Protein AF-A0A9D8AIQ2-F1 (afdb_monomer)

Radius of gyration: 29.13 Å; Cα contacts (8 Å, |Δi|>4): 270; chains: 1; bounding box: 65×76×96 Å

Nearest PDB structures (foldseek):
  7rqf-assembly1_A  TM=7.702E-01  e=2.369E-02  Pseudomonas aeruginosa PAO1
  8pkp-assembly1_J  TM=5.802E-01  e=1.316E-02  Homo sapiens
  8qcb-assembly1_B  TM=7.026E-01  e=5.186E-02  Saccharomyces cerevisiae
  1zu2-assembly1_A  TM=4.357E-01  e=2.485E-01  Arabidopsis thaliana
  6grj-assembly1_C  TM=2.360E-01  e=2.041E+00  Aeromonas hydrophila

Secondary structure (DSSP, 8-state):
-------THHHHHHHHHHHHHHHHHHHHHHHHHHHHHHHHHHHHSPPPSSHHHHHHHHHHHHHHHHHHHHH-TT-HHHHHHHHHHHHHHHHTT-TTTTT--HHHHHHHHHHHHHH-TT-HHHHHHHHHHTTTSSTTHHHHHHHHHHHH-TT-HHHHHHHHHHHHHTT-HHHHHHHHHHHHHH--S-HHHHHHHHHHHTTTT--EEEETTTTEEEEEE---S----SSSS-------SS--EEEESS----EEEEETTEEEEEE------S---PPPP--------------

Structure (mmCIF, N/CA/C/O backbone):
data_AF-A0A9D8AIQ2-F1
#
_entry.id   AF-A0A9D8AIQ2-F1
#
loop_
_atom_site.group_PDB
_atom_site.id
_atom_site.type_symbol
_atom_site.label_atom_id
_atom_site.label_alt_id
_atom_site.label_comp_id
_atom_site.label_asym_id
_atom_site.label_entity_id
_atom_site.label_seq_id
_atom_site.pdbx_PDB_ins_code
_atom_site.Cartn_x
_atom_site.Cartn_y
_atom_site.Cartn_z
_atom_site.occupancy
_atom_site.B_iso_or_equiv
_atom_site.auth_seq_id
_atom_site.auth_comp_id
_atom_site.auth_asym_id
_atom_site.auth_atom_id
_atom_site.pdbx_PDB_model_num
ATOM 1 N N . MET A 1 1 ? 30.711 -32.966 -51.916 1.00 63.78 1 MET A N 1
ATOM 2 C CA . MET A 1 1 ? 30.028 -32.079 -50.941 1.00 63.78 1 MET A CA 1
ATOM 3 C C . MET A 1 1 ? 29.980 -30.652 -51.484 1.00 63.78 1 MET A C 1
ATOM 5 O O . MET A 1 1 ? 31.025 -30.028 -51.602 1.00 63.78 1 MET A O 1
ATOM 9 N N . LYS A 1 2 ? 28.805 -30.128 -51.866 1.00 58.91 2 LYS A N 1
ATOM 10 C CA . LYS A 1 2 ? 28.668 -28.724 -52.303 1.00 58.91 2 LYS A CA 1
ATOM 11 C C . LYS A 1 2 ? 28.619 -27.816 -51.067 1.00 58.91 2 LYS A C 1
ATOM 13 O O . LYS A 1 2 ? 27.614 -27.814 -50.362 1.00 58.91 2 LYS A O 1
ATOM 18 N N . LYS A 1 3 ? 29.683 -27.046 -50.800 1.00 70.69 3 LYS A N 1
ATOM 19 C CA . LYS A 1 3 ? 29.650 -25.948 -49.816 1.00 70.69 3 LYS A CA 1
ATOM 20 C C . LYS A 1 3 ? 28.635 -24.912 -50.302 1.00 70.69 3 LYS A C 1
ATOM 22 O O . LYS A 1 3 ? 28.872 -24.224 -51.292 1.00 70.69 3 LYS A O 1
ATOM 27 N N . LYS A 1 4 ? 27.484 -24.826 -49.633 1.00 73.50 4 LYS A N 1
ATOM 28 C CA . LYS A 1 4 ? 26.497 -23.768 -49.867 1.00 73.50 4 LYS A CA 1
ATOM 29 C C . LYS A 1 4 ? 27.126 -22.461 -49.374 1.00 73.50 4 LYS A C 1
ATOM 31 O O . LYS A 1 4 ? 27.207 -22.226 -48.174 1.00 73.50 4 LYS A O 1
ATOM 36 N N . ILE A 1 5 ? 27.641 -21.651 -50.296 1.00 73.31 5 ILE A N 1
ATOM 37 C CA . ILE A 1 5 ? 28.159 -20.314 -49.995 1.00 73.31 5 ILE A CA 1
ATOM 38 C C . ILE A 1 5 ? 26.956 -19.465 -49.582 1.00 73.31 5 ILE A C 1
ATOM 40 O O . ILE A 1 5 ? 26.138 -19.074 -50.417 1.00 73.31 5 ILE A O 1
ATOM 44 N N . ILE A 1 6 ? 26.811 -19.225 -48.280 1.00 67.00 6 ILE A N 1
ATOM 45 C CA . ILE A 1 6 ? 25.845 -18.265 -47.752 1.00 67.00 6 ILE A CA 1
ATOM 46 C C . ILE A 1 6 ? 26.313 -16.889 -48.246 1.00 67.00 6 ILE A C 1
ATOM 48 O O . ILE A 1 6 ? 27.350 -16.388 -47.822 1.00 67.00 6 ILE A O 1
ATOM 52 N N . LYS A 1 7 ? 25.598 -16.312 -49.222 1.00 70.31 7 LYS A N 1
ATOM 53 C CA . LYS A 1 7 ? 25.904 -14.992 -49.800 1.00 70.31 7 LYS A CA 1
ATOM 54 C C . LYS A 1 7 ? 25.993 -13.943 -48.680 1.00 70.31 7 LYS A C 1
ATOM 56 O O . LYS A 1 7 ? 25.062 -13.814 -47.887 1.00 70.31 7 LYS A O 1
ATOM 61 N N . GLY A 1 8 ? 27.070 -13.150 -48.668 1.00 76.25 8 GLY A N 1
ATOM 62 C CA . GLY A 1 8 ? 27.445 -12.210 -47.594 1.00 76.25 8 GLY A CA 1
ATOM 63 C C . GLY A 1 8 ? 26.415 -11.144 -47.182 1.00 76.25 8 GLY A C 1
ATOM 64 O O . GLY A 1 8 ? 26.600 -10.494 -46.160 1.00 76.25 8 GLY A O 1
ATOM 65 N N . ARG A 1 9 ? 25.293 -10.997 -47.900 1.00 79.88 9 ARG A N 1
ATOM 66 C CA . ARG A 1 9 ? 24.180 -10.118 -47.494 1.00 79.88 9 ARG A CA 1
ATOM 67 C C . ARG A 1 9 ? 23.473 -10.590 -46.217 1.00 79.88 9 ARG A C 1
ATOM 69 O O . ARG A 1 9 ? 23.018 -9.753 -45.447 1.00 79.88 9 ARG A O 1
ATOM 76 N N . GLY A 1 10 ? 23.413 -11.901 -45.966 1.00 87.38 10 GLY A N 1
ATOM 77 C CA . GLY A 1 10 ? 22.777 -12.436 -44.753 1.00 87.38 10 GLY A CA 1
ATOM 78 C C . GLY A 1 10 ? 23.548 -12.110 -43.469 1.00 87.38 10 GLY A C 1
ATOM 79 O O . GLY A 1 10 ? 22.943 -11.809 -42.446 1.00 87.38 10 GLY A O 1
ATOM 80 N N . LEU A 1 11 ? 24.884 -12.107 -43.532 1.00 88.50 11 LEU A N 1
ATOM 81 C CA . LEU A 1 11 ? 25.740 -11.860 -42.368 1.00 88.50 11 LEU A CA 1
ATOM 82 C C . LEU A 1 11 ? 25.665 -10.402 -41.890 1.00 88.50 11 LEU A C 1
ATOM 84 O O . LEU A 1 11 ? 25.601 -10.150 -40.691 1.00 88.50 11 LEU A O 1
ATOM 88 N N . TRP A 1 12 ? 25.626 -9.447 -42.824 1.00 90.94 12 TRP A N 1
ATOM 89 C CA . TRP A 1 12 ? 25.504 -8.026 -42.488 1.00 90.94 12 TRP A CA 1
ATOM 90 C C . TRP A 1 12 ? 24.167 -7.708 -41.808 1.00 90.94 12 TRP A C 1
ATOM 92 O O . TRP A 1 12 ? 24.144 -6.991 -40.811 1.00 90.94 12 TRP A O 1
ATOM 102 N N . PHE A 1 13 ? 23.066 -8.302 -42.285 1.00 93.00 13 PHE A N 1
ATOM 103 C CA . PHE A 1 13 ? 21.757 -8.150 -41.646 1.00 93.00 13 PHE A CA 1
ATOM 104 C C . PHE A 1 13 ? 21.772 -8.656 -40.198 1.00 93.00 13 PHE A C 1
ATOM 106 O O . PHE A 1 13 ? 21.357 -7.930 -39.299 1.00 93.00 13 PHE A O 1
ATOM 113 N N . LEU A 1 14 ? 22.329 -9.850 -39.957 1.00 92.50 14 LEU A N 1
ATOM 114 C CA . LEU A 1 14 ? 22.466 -10.396 -38.602 1.00 92.50 14 LEU A CA 1
ATOM 115 C C . LEU A 1 14 ? 23.271 -9.461 -37.688 1.00 92.50 14 LEU A C 1
ATOM 117 O O . LEU A 1 14 ? 22.847 -9.190 -36.566 1.00 92.50 14 LEU A O 1
ATOM 121 N N . PHE A 1 15 ? 24.381 -8.909 -38.181 1.00 94.56 15 PHE A N 1
ATOM 122 C CA . PHE A 1 15 ? 25.204 -7.968 -37.421 1.00 94.56 15 PHE A CA 1
ATOM 123 C C . PHE A 1 15 ? 24.440 -6.691 -37.037 1.00 94.56 15 PHE A C 1
ATOM 125 O O . PHE A 1 15 ? 24.438 -6.303 -35.871 1.00 94.56 15 PHE A O 1
ATOM 132 N N . VAL A 1 16 ? 23.725 -6.075 -37.985 1.00 96.31 16 VAL A N 1
ATOM 133 C CA . VAL A 1 16 ? 22.908 -4.881 -37.713 1.00 96.31 16 VAL A CA 1
ATOM 134 C C . VAL A 1 16 ? 21.799 -5.196 -36.708 1.00 96.31 16 VAL A C 1
ATOM 136 O O . VAL A 1 16 ? 21.624 -4.456 -35.741 1.00 96.31 16 VAL A O 1
ATOM 139 N N . THR A 1 17 ? 21.088 -6.317 -36.876 1.00 96.31 17 THR A N 1
ATOM 140 C CA . THR A 1 17 ? 20.042 -6.721 -35.922 1.00 96.31 17 THR A CA 1
ATOM 141 C C . THR A 1 17 ? 20.595 -6.966 -34.519 1.00 96.31 17 THR A C 1
ATOM 143 O O . THR A 1 17 ? 19.967 -6.562 -33.542 1.00 96.31 17 THR A O 1
ATOM 146 N N . ALA A 1 18 ? 21.792 -7.550 -34.399 1.00 97.38 18 ALA A N 1
ATOM 147 C CA . ALA A 1 18 ? 22.445 -7.769 -33.114 1.00 97.38 18 ALA A CA 1
ATOM 148 C C . ALA A 1 18 ? 22.821 -6.447 -32.428 1.00 97.38 18 ALA A C 1
ATOM 150 O O . ALA A 1 18 ? 22.597 -6.307 -31.225 1.00 97.38 18 ALA A O 1
ATOM 151 N N . ILE A 1 19 ? 23.324 -5.456 -33.174 1.00 97.75 19 ILE A N 1
ATOM 152 C CA . ILE A 1 19 ? 23.623 -4.121 -32.629 1.00 97.75 19 ILE A CA 1
ATOM 153 C C . ILE A 1 19 ? 22.348 -3.457 -32.110 1.00 97.75 19 ILE A C 1
ATOM 155 O O . ILE A 1 19 ? 22.329 -2.979 -30.978 1.00 97.75 19 ILE A O 1
ATOM 159 N N . VAL A 1 20 ? 21.271 -3.458 -32.900 1.00 97.75 20 VAL A N 1
ATOM 160 C CA . VAL A 1 20 ? 19.995 -2.843 -32.501 1.00 97.75 20 VAL A CA 1
ATOM 161 C C . VAL A 1 20 ? 19.435 -3.512 -31.245 1.00 97.75 20 VAL A C 1
ATOM 163 O O . VAL A 1 20 ? 19.076 -2.816 -30.296 1.00 97.75 20 VAL A O 1
ATOM 166 N N . MET A 1 21 ? 19.432 -4.847 -31.192 1.00 97.75 21 MET A N 1
ATOM 167 C CA . MET A 1 21 ? 19.014 -5.591 -29.998 1.00 97.75 21 MET A CA 1
ATOM 168 C C . MET A 1 21 ? 19.899 -5.283 -28.787 1.00 97.75 21 MET A C 1
ATOM 170 O O . MET A 1 21 ? 19.386 -5.102 -27.687 1.00 97.75 21 MET A O 1
ATOM 174 N N . THR A 1 22 ? 21.215 -5.163 -28.979 1.00 97.88 22 THR A N 1
ATOM 175 C CA . THR A 1 22 ? 22.153 -4.820 -27.897 1.00 97.88 22 THR A CA 1
ATOM 176 C C . THR A 1 22 ? 21.870 -3.425 -27.345 1.00 97.88 22 THR A C 1
ATOM 178 O O . THR A 1 22 ? 21.808 -3.250 -26.129 1.00 97.88 22 THR A O 1
ATOM 181 N N . LEU A 1 23 ? 21.646 -2.433 -28.212 1.00 97.31 23 LEU A N 1
ATOM 182 C CA . LEU A 1 23 ? 21.315 -1.067 -27.797 1.00 97.31 23 LEU A CA 1
ATOM 183 C C . LEU A 1 23 ? 19.965 -1.007 -27.075 1.00 97.31 23 LEU A C 1
ATOM 185 O O . LEU A 1 23 ? 19.854 -0.351 -26.040 1.00 97.31 23 LEU A O 1
ATOM 189 N N . PHE A 1 24 ? 18.967 -1.737 -27.576 1.00 96.56 24 PHE A N 1
ATOM 190 C CA . PHE A 1 24 ? 17.661 -1.856 -26.934 1.00 96.56 24 PHE A CA 1
ATOM 191 C C . PHE A 1 24 ? 17.768 -2.475 -25.533 1.00 96.56 24 PHE A C 1
ATOM 193 O O . PHE A 1 24 ? 17.290 -1.887 -24.564 1.00 96.56 24 PHE A O 1
ATOM 200 N N . LEU A 1 25 ? 18.465 -3.610 -25.398 1.00 96.75 25 LEU A N 1
ATOM 201 C CA . LEU A 1 25 ? 18.697 -4.262 -24.105 1.00 96.75 25 LEU A CA 1
ATOM 202 C C . LEU A 1 25 ? 19.488 -3.367 -23.148 1.00 96.75 25 LEU A C 1
ATOM 204 O O . LEU A 1 25 ? 19.149 -3.273 -21.972 1.00 96.75 25 LEU A O 1
ATOM 208 N N . SER A 1 26 ? 20.502 -2.660 -23.648 1.00 96.69 26 SER A N 1
ATOM 209 C CA . SER A 1 26 ? 21.298 -1.725 -22.846 1.00 96.69 26 SER A CA 1
ATOM 210 C C . SER A 1 26 ? 20.436 -0.577 -22.320 1.00 96.69 26 SER A C 1
ATOM 212 O O . SER A 1 26 ? 20.494 -0.252 -21.137 1.00 96.69 26 SER A O 1
ATOM 214 N N . SER A 1 27 ? 19.584 0.001 -23.173 1.00 95.19 27 SER A N 1
ATOM 215 C CA . SER A 1 27 ? 18.632 1.043 -22.779 1.00 95.19 27 SER A CA 1
ATOM 216 C C . SER A 1 27 ? 17.640 0.538 -21.727 1.00 95.19 27 SER A C 1
ATOM 218 O O . SER A 1 27 ? 17.433 1.208 -20.714 1.00 95.19 27 SER A O 1
ATOM 220 N N . PHE A 1 28 ? 17.102 -0.670 -21.915 1.00 95.12 28 PHE A N 1
ATOM 221 C CA . PHE A 1 28 ? 16.207 -1.314 -20.955 1.00 95.12 28 PHE A CA 1
ATOM 222 C C . PHE A 1 28 ? 16.877 -1.511 -19.586 1.00 95.12 28 PHE A C 1
ATOM 224 O O . PHE A 1 28 ? 16.321 -1.108 -18.564 1.00 95.12 28 PHE A O 1
ATOM 231 N N . VAL A 1 29 ? 18.100 -2.055 -19.556 1.00 95.94 29 VAL A N 1
ATOM 232 C CA . VAL A 1 29 ? 18.868 -2.266 -18.316 1.00 95.94 29 VAL A CA 1
ATOM 233 C C . VAL A 1 29 ? 19.186 -0.940 -17.624 1.00 95.94 29 VAL A C 1
ATOM 235 O O . VAL A 1 29 ? 19.025 -0.833 -16.411 1.00 95.94 29 VAL A O 1
ATOM 238 N N . ILE A 1 30 ? 19.585 0.095 -18.370 1.00 95.44 30 ILE A N 1
ATOM 239 C CA . ILE A 1 30 ? 19.847 1.426 -17.802 1.00 95.44 30 ILE A CA 1
ATOM 240 C C . ILE A 1 30 ? 18.573 2.007 -17.177 1.00 95.44 30 ILE A C 1
ATOM 242 O O . ILE A 1 30 ? 18.632 2.540 -16.069 1.00 95.44 30 ILE A O 1
ATOM 246 N N . SER A 1 31 ? 17.424 1.884 -17.849 1.00 93.19 31 SER A N 1
ATOM 247 C CA . SER A 1 31 ? 16.144 2.369 -17.317 1.00 93.19 31 SER A CA 1
ATOM 248 C C . SER A 1 31 ? 15.745 1.633 -16.039 1.00 93.19 31 SER A C 1
ATOM 250 O O . SER A 1 31 ? 15.352 2.266 -15.060 1.00 93.19 31 SER A O 1
ATOM 252 N N . PHE A 1 32 ? 15.927 0.309 -16.022 1.00 94.25 32 PHE A N 1
ATOM 253 C CA . PHE A 1 32 ? 15.691 -0.535 -14.853 1.00 94.25 32 PHE A CA 1
ATOM 254 C C . PHE A 1 32 ? 16.572 -0.138 -13.661 1.00 94.25 32 PHE A C 1
ATOM 256 O O . PHE A 1 32 ? 16.073 0.121 -12.570 1.00 94.25 32 PHE A O 1
ATOM 263 N N . LEU A 1 33 ? 17.888 -0.035 -13.862 1.00 95.94 33 LEU A N 1
ATOM 264 C CA . LEU A 1 33 ? 18.813 0.347 -12.792 1.00 95.94 33 LEU A CA 1
ATOM 265 C C . LEU A 1 33 ? 18.517 1.757 -12.270 1.00 95.94 33 LEU A C 1
ATOM 267 O O . LEU A 1 33 ? 18.607 2.009 -11.069 1.00 95.94 33 LEU A O 1
ATOM 271 N N . ARG A 1 34 ? 18.129 2.673 -13.163 1.00 95.25 34 ARG A N 1
ATOM 272 C CA . ARG A 1 34 ? 17.748 4.039 -12.804 1.00 95.25 34 ARG A CA 1
ATOM 273 C C . ARG A 1 34 ? 16.476 4.073 -11.957 1.00 95.25 34 ARG A C 1
ATOM 275 O O . ARG A 1 34 ? 16.449 4.808 -10.970 1.00 95.25 34 ARG A O 1
ATOM 282 N N . SER A 1 35 ? 15.447 3.301 -12.310 1.00 94.00 35 SER A N 1
ATOM 283 C CA . SER A 1 35 ? 14.206 3.250 -11.529 1.00 94.00 35 SER A CA 1
ATOM 284 C C . SER A 1 35 ? 14.438 2.644 -10.145 1.00 94.00 35 SER A C 1
ATOM 286 O O . SER A 1 35 ? 14.025 3.230 -9.146 1.00 94.00 35 SER A O 1
ATOM 288 N N . GLU A 1 36 ? 15.189 1.542 -10.075 1.00 95.56 36 GLU A N 1
ATOM 289 C CA . GLU A 1 36 ? 15.563 0.887 -8.818 1.00 95.56 36 GLU A CA 1
ATOM 290 C C . GLU A 1 36 ? 16.409 1.789 -7.916 1.00 95.56 36 GLU A C 1
ATOM 292 O O . GLU A 1 36 ? 16.195 1.828 -6.705 1.00 95.56 36 GLU A O 1
ATOM 297 N N . TYR A 1 37 ? 17.341 2.556 -8.489 1.00 96.94 37 TYR A N 1
ATOM 298 C CA . TYR A 1 37 ? 18.123 3.535 -7.738 1.00 96.94 37 TYR A CA 1
ATOM 299 C C . TYR A 1 37 ? 17.223 4.565 -7.046 1.00 96.94 37 TYR A C 1
ATOM 301 O O . TYR A 1 37 ? 17.363 4.796 -5.844 1.00 96.94 37 TYR A O 1
ATOM 309 N N . PHE A 1 38 ? 16.289 5.176 -7.782 1.00 96.62 38 PHE A N 1
ATOM 310 C CA . PHE A 1 38 ? 15.407 6.191 -7.208 1.00 96.62 38 PHE A CA 1
ATOM 311 C C . PHE A 1 38 ? 14.450 5.609 -6.171 1.00 96.62 38 PHE A C 1
ATOM 313 O O . PHE A 1 38 ? 14.275 6.206 -5.110 1.00 96.62 38 PHE A O 1
ATOM 320 N N . TYR A 1 39 ? 13.891 4.430 -6.439 1.00 95.44 39 TYR A N 1
ATOM 321 C CA . TYR A 1 39 ? 13.003 3.758 -5.500 1.00 95.44 39 TYR A CA 1
ATOM 322 C C . TYR A 1 39 ? 13.717 3.384 -4.194 1.00 95.44 39 TYR A C 1
ATOM 324 O O . TYR A 1 39 ? 13.253 3.723 -3.110 1.00 95.44 39 TYR A O 1
ATOM 332 N N . LYS A 1 40 ? 14.911 2.783 -4.260 1.00 95.56 40 LYS A N 1
ATOM 333 C CA . LYS A 1 40 ? 15.700 2.493 -3.049 1.00 95.56 40 LYS A CA 1
ATOM 334 C C . LYS A 1 40 ? 16.081 3.761 -2.297 1.00 95.56 40 LYS A C 1
ATOM 336 O O . LYS A 1 40 ? 16.056 3.782 -1.070 1.00 95.56 40 LYS A O 1
ATOM 341 N N . LYS A 1 41 ? 16.403 4.837 -3.017 1.00 94.12 41 LYS A N 1
ATOM 342 C CA . LYS A 1 41 ? 16.715 6.123 -2.392 1.00 94.12 41 LYS A CA 1
ATOM 343 C C . LYS A 1 41 ? 15.528 6.675 -1.606 1.00 94.12 41 LYS A C 1
ATOM 345 O O . LYS A 1 41 ? 15.743 7.180 -0.513 1.00 94.12 41 LYS A O 1
ATOM 350 N N . SER A 1 42 ? 14.299 6.528 -2.105 1.00 93.94 42 SER A N 1
ATOM 351 C CA . SER A 1 42 ? 13.098 6.963 -1.381 1.00 93.94 42 SER A CA 1
ATOM 352 C C . SER A 1 42 ? 12.866 6.169 -0.087 1.00 93.94 42 SER A C 1
ATOM 354 O O . SER A 1 42 ? 12.358 6.727 0.878 1.00 93.94 42 SER A O 1
ATOM 356 N N . GLN A 1 43 ? 13.272 4.894 -0.046 1.00 93.44 43 GLN A N 1
ATOM 357 C CA . GLN A 1 43 ? 13.137 4.022 1.130 1.00 93.44 43 GLN A CA 1
ATOM 358 C C . GLN A 1 43 ? 14.171 4.293 2.233 1.00 93.44 43 GLN A C 1
ATOM 360 O O . GLN A 1 43 ? 13.905 4.011 3.398 1.00 93.44 43 GLN A O 1
ATOM 365 N N . ILE A 1 44 ? 15.353 4.809 1.880 1.00 93.94 44 ILE A N 1
ATOM 366 C CA . ILE A 1 44 ? 16.437 5.081 2.841 1.00 93.94 44 ILE A CA 1
ATOM 367 C C . ILE A 1 44 ? 16.207 6.400 3.594 1.00 93.94 44 ILE A C 1
ATOM 369 O O . ILE A 1 44 ? 16.736 6.585 4.688 1.00 93.94 44 ILE A O 1
ATOM 373 N N . GLU A 1 45 ? 15.420 7.322 3.033 1.00 90.00 45 GLU A N 1
ATOM 374 C CA . GLU A 1 45 ? 15.085 8.574 3.713 1.00 90.00 45 GLU A CA 1
ATOM 375 C C . GLU A 1 45 ? 14.290 8.272 4.993 1.00 90.00 45 GLU A C 1
ATOM 377 O O . GLU A 1 45 ? 13.187 7.715 4.961 1.00 90.00 45 GLU A O 1
ATOM 382 N N . SER A 1 46 ? 14.843 8.666 6.138 1.00 91.50 46 SER A N 1
ATOM 383 C CA . SER A 1 46 ? 14.178 8.531 7.427 1.00 91.50 46 SER A CA 1
ATOM 384 C C . SER A 1 46 ? 13.134 9.631 7.605 1.00 91.50 46 SER A C 1
ATOM 386 O O . SER A 1 46 ? 13.376 10.805 7.325 1.00 91.50 46 SER A O 1
ATOM 388 N N . ARG A 1 47 ? 11.947 9.247 8.085 1.00 90.62 47 ARG A N 1
ATOM 389 C CA . ARG A 1 47 ? 10.874 10.200 8.382 1.00 90.62 47 ARG A CA 1
ATOM 390 C C . ARG A 1 47 ? 11.288 11.067 9.580 1.00 90.62 47 ARG A C 1
ATOM 392 O O . ARG A 1 47 ? 11.554 10.507 10.647 1.00 90.62 47 ARG A O 1
ATOM 399 N N . PRO A 1 48 ? 11.335 12.402 9.439 1.00 93.25 48 PRO A N 1
ATOM 400 C CA . PRO A 1 48 ? 11.713 13.279 10.535 1.00 93.25 48 PRO A CA 1
ATOM 401 C C . PRO A 1 48 ? 10.597 13.368 11.579 1.00 93.25 48 PRO A C 1
ATOM 403 O O . PRO A 1 48 ? 9.413 13.155 11.293 1.00 93.25 48 PRO A O 1
ATOM 406 N N . TYR A 1 49 ? 10.984 13.718 12.805 1.00 90.50 49 TYR A N 1
ATOM 407 C CA . TYR A 1 49 ? 10.041 13.903 13.906 1.00 90.50 49 TYR A CA 1
ATOM 408 C C . TYR A 1 49 ? 9.319 15.256 13.818 1.00 90.50 49 TYR A C 1
ATOM 410 O O . TYR A 1 49 ? 8.104 15.332 14.012 1.00 90.50 49 TYR A O 1
ATOM 418 N N . LEU A 1 50 ? 10.055 16.325 13.492 1.00 91.62 50 LEU A N 1
ATOM 419 C CA . LEU A 1 50 ? 9.536 17.691 13.475 1.00 91.62 50 LEU A CA 1
ATOM 420 C C . LEU A 1 50 ? 8.586 17.918 12.295 1.00 91.62 50 LEU A C 1
ATOM 422 O O . LEU A 1 50 ? 8.922 17.632 11.146 1.00 91.62 50 LEU A O 1
ATOM 426 N N . LYS A 1 51 ? 7.408 18.499 12.567 1.00 85.88 51 LYS A N 1
ATOM 427 C CA . LYS A 1 51 ? 6.386 18.768 11.538 1.00 85.88 51 LYS A CA 1
ATOM 428 C C . LYS A 1 51 ? 6.924 19.624 10.385 1.00 85.88 51 LYS A C 1
ATOM 430 O O . LYS A 1 51 ? 6.630 19.330 9.232 1.00 85.88 51 LYS A O 1
ATOM 435 N N . SER A 1 52 ? 7.744 20.632 10.686 1.00 87.19 52 SER A N 1
ATOM 436 C CA . SER A 1 52 ? 8.370 21.509 9.685 1.00 87.19 52 SER A CA 1
ATOM 437 C C . SER A 1 52 ? 9.281 20.759 8.706 1.00 87.19 52 SER A C 1
ATOM 439 O O . SER A 1 52 ? 9.392 21.146 7.547 1.00 87.19 52 SER A O 1
ATOM 441 N N . GLU A 1 53 ? 9.909 19.668 9.143 1.00 95.88 53 GLU A N 1
ATOM 442 C CA . GLU A 1 53 ? 10.803 18.855 8.314 1.00 95.88 53 GLU A CA 1
ATOM 443 C C . GLU A 1 53 ? 10.043 17.791 7.514 1.00 95.88 53 GLU A C 1
ATOM 445 O O . GLU A 1 53 ? 10.499 17.382 6.443 1.00 95.88 53 GLU A O 1
ATOM 450 N N . LYS A 1 54 ? 8.862 17.366 7.991 1.00 96.19 54 LYS A N 1
ATOM 451 C CA . LYS A 1 54 ? 8.030 16.352 7.323 1.00 96.19 54 LYS A CA 1
ATOM 452 C C . LYS A 1 54 ? 7.612 16.772 5.916 1.00 96.19 54 LYS A C 1
ATOM 454 O O . LYS A 1 54 ? 7.638 15.937 5.018 1.00 96.19 54 LYS A O 1
ATOM 459 N N . LEU A 1 55 ? 7.288 18.049 5.690 1.00 96.06 55 LEU A N 1
ATOM 460 C CA . LEU A 1 55 ? 6.941 18.535 4.349 1.00 96.06 55 LEU A CA 1
ATOM 461 C C . LEU A 1 55 ? 8.101 18.326 3.363 1.00 96.06 55 LEU A C 1
ATOM 463 O O . LEU A 1 55 ? 7.923 17.701 2.319 1.00 96.06 55 LEU A O 1
ATOM 467 N N . ASN A 1 56 ? 9.307 18.771 3.732 1.00 95.94 56 ASN A N 1
ATOM 468 C CA . ASN A 1 56 ? 10.508 18.596 2.910 1.00 95.94 56 ASN A CA 1
ATOM 469 C C . ASN A 1 56 ? 10.823 17.115 2.665 1.00 95.94 56 ASN A C 1
ATOM 471 O O . ASN A 1 56 ? 11.211 16.739 1.558 1.00 95.94 56 ASN A O 1
ATOM 475 N N . TYR A 1 57 ? 10.622 16.274 3.682 1.00 96.56 57 TYR A N 1
ATOM 476 C CA . TYR A 1 57 ? 10.750 14.826 3.565 1.00 96.56 57 TYR A CA 1
ATOM 477 C C . TYR A 1 57 ? 9.809 14.250 2.499 1.00 96.56 57 TYR A C 1
ATOM 479 O O . TYR A 1 57 ? 10.280 13.596 1.567 1.00 96.56 57 TYR A O 1
ATOM 487 N N . TYR A 1 58 ? 8.504 14.529 2.579 1.00 97.19 58 TYR A N 1
ATOM 488 C CA . TYR A 1 58 ? 7.538 13.988 1.622 1.00 97.19 58 TYR A CA 1
ATOM 489 C C . TYR A 1 58 ? 7.759 14.520 0.208 1.00 97.19 58 TYR A C 1
ATOM 491 O O . TYR A 1 58 ? 7.755 13.723 -0.725 1.00 97.19 58 TYR A O 1
ATOM 499 N N . VAL A 1 59 ? 8.044 15.817 0.036 1.00 97.00 59 VAL A N 1
ATOM 500 C CA . VAL A 1 59 ? 8.388 16.391 -1.280 1.00 97.00 59 VAL A CA 1
ATOM 501 C C . VAL A 1 59 ? 9.565 15.639 -1.907 1.00 97.00 59 VAL A C 1
ATOM 503 O O . VAL A 1 59 ? 9.517 15.249 -3.075 1.00 97.00 59 VAL A O 1
ATOM 506 N N . LYS A 1 60 ? 10.619 15.382 -1.125 1.00 97.06 60 LYS A N 1
ATOM 507 C CA . LYS A 1 60 ? 11.826 14.691 -1.592 1.00 97.06 60 LYS A CA 1
ATOM 508 C C . LYS A 1 60 ? 11.563 13.224 -1.942 1.00 97.06 60 LYS A C 1
ATOM 510 O O . LYS A 1 60 ? 12.019 12.751 -2.983 1.00 97.06 60 LYS A O 1
ATOM 515 N N . VAL A 1 61 ? 10.838 12.501 -1.092 1.00 97.75 61 VAL A N 1
ATOM 516 C CA . VAL A 1 61 ? 10.499 11.087 -1.306 1.00 97.75 61 VAL A CA 1
ATOM 517 C C . VAL A 1 61 ? 9.575 10.917 -2.512 1.00 97.75 61 VAL A C 1
ATOM 519 O O . VAL A 1 61 ? 9.863 10.092 -3.380 1.00 97.75 61 VAL A O 1
ATOM 522 N N . LEU A 1 62 ? 8.518 11.729 -2.615 1.00 97.69 62 LEU A N 1
ATOM 523 C CA . LEU A 1 62 ? 7.587 11.708 -3.747 1.00 97.69 62 LEU A CA 1
ATOM 524 C C . LEU A 1 62 ? 8.307 12.036 -5.059 1.00 97.69 62 LEU A C 1
ATOM 526 O O . LEU A 1 62 ? 8.109 11.332 -6.046 1.00 97.69 62 LEU A O 1
ATOM 530 N N . TYR A 1 63 ? 9.232 13.003 -5.050 1.00 97.62 63 TYR A N 1
ATOM 531 C CA . TYR A 1 63 ? 10.084 13.298 -6.205 1.00 97.62 63 TYR A CA 1
ATOM 532 C C . TYR A 1 63 ? 10.873 12.070 -6.686 1.00 97.62 63 TYR A C 1
ATOM 534 O O . TYR A 1 63 ? 10.927 11.795 -7.889 1.00 97.62 63 TYR A O 1
ATOM 542 N N . TYR A 1 64 ? 11.485 11.307 -5.775 1.00 98.00 64 TYR A N 1
ATOM 543 C CA . TYR A 1 64 ? 12.209 10.094 -6.160 1.00 98.00 64 TYR A CA 1
ATOM 544 C C . TYR A 1 64 ? 11.277 9.012 -6.706 1.00 98.00 64 TYR A C 1
ATOM 546 O O . TYR A 1 64 ? 11.608 8.378 -7.709 1.00 98.00 64 TYR A O 1
ATOM 554 N N . ILE A 1 65 ? 10.098 8.836 -6.116 1.00 98.00 65 ILE A N 1
ATOM 555 C CA . ILE A 1 65 ? 9.128 7.851 -6.603 1.00 98.00 65 ILE A CA 1
ATOM 556 C C . IL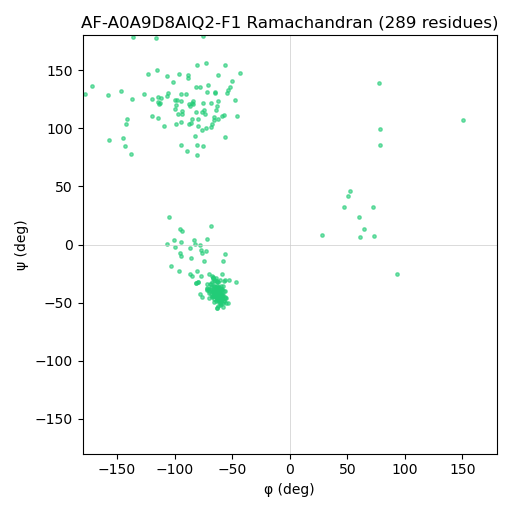E A 1 65 ? 8.604 8.237 -7.988 1.00 98.00 65 ILE A C 1
ATOM 558 O O . ILE A 1 65 ? 8.555 7.385 -8.872 1.00 98.00 65 ILE A O 1
ATOM 562 N N . ASP A 1 66 ? 8.327 9.515 -8.239 1.00 98.19 66 ASP A N 1
ATOM 563 C CA . ASP A 1 66 ? 7.941 9.990 -9.569 1.00 98.19 66 ASP A CA 1
ATOM 564 C C . ASP A 1 66 ? 9.054 9.761 -10.597 1.00 98.19 66 ASP A C 1
ATOM 566 O O . ASP A 1 66 ? 8.786 9.384 -11.738 1.00 98.19 66 ASP A O 1
ATOM 570 N N . LYS A 1 67 ? 10.329 9.927 -10.219 1.00 97.50 67 LYS A N 1
ATOM 571 C CA . LYS A 1 67 ? 11.454 9.566 -11.098 1.00 97.50 67 LYS A CA 1
ATOM 572 C C . LYS A 1 67 ? 11.530 8.061 -11.361 1.00 97.50 67 LYS A C 1
ATOM 574 O O . LYS A 1 67 ? 11.870 7.684 -12.486 1.00 97.50 67 LYS A O 1
ATOM 579 N N . ALA A 1 68 ? 11.207 7.219 -10.380 1.00 97.06 68 ALA A N 1
ATOM 580 C CA . ALA A 1 68 ? 11.129 5.772 -10.564 1.00 97.06 68 ALA A CA 1
ATOM 581 C C . ALA A 1 68 ? 9.992 5.393 -11.530 1.00 97.06 68 ALA A C 1
ATOM 583 O O . ALA A 1 68 ? 10.258 4.720 -12.524 1.00 97.06 68 ALA A O 1
ATOM 584 N N . ILE A 1 69 ? 8.778 5.919 -11.319 1.00 97.31 69 ILE A N 1
ATOM 585 C CA . ILE A 1 69 ? 7.603 5.699 -12.183 1.00 97.31 69 ILE A CA 1
ATOM 586 C C . ILE A 1 69 ? 7.875 6.172 -13.617 1.00 97.31 69 ILE A C 1
ATOM 588 O O . ILE A 1 69 ? 7.636 5.431 -14.565 1.00 97.31 69 ILE A O 1
ATOM 592 N N . ASN A 1 70 ? 8.437 7.372 -13.792 1.00 96.81 70 ASN A N 1
ATOM 593 C CA . ASN A 1 70 ? 8.752 7.916 -15.119 1.00 96.81 70 ASN A CA 1
ATOM 594 C C . ASN A 1 70 ? 9.849 7.130 -15.850 1.00 96.81 70 ASN A C 1
ATOM 596 O O . ASN A 1 70 ? 9.883 7.116 -17.077 1.00 96.81 70 ASN A O 1
ATOM 600 N N . SER A 1 71 ? 10.763 6.494 -15.112 1.00 94.81 71 SER A N 1
ATOM 601 C CA . SER A 1 71 ? 11.782 5.621 -15.707 1.00 94.81 71 SER A CA 1
ATOM 602 C C . SER A 1 71 ? 11.206 4.243 -16.041 1.00 94.81 71 SER A C 1
ATOM 604 O O . SER A 1 71 ? 11.652 3.595 -16.989 1.00 94.81 71 SER A O 1
ATOM 606 N N . ARG A 1 72 ? 10.235 3.774 -15.250 1.00 94.38 72 ARG A N 1
ATOM 607 C CA . ARG A 1 72 ? 9.683 2.429 -15.350 1.00 94.38 72 ARG A CA 1
ATOM 608 C C . ARG A 1 72 ? 8.268 2.348 -14.746 1.00 94.38 72 ARG A C 1
ATOM 610 O O . ARG A 1 72 ? 8.090 2.057 -13.565 1.00 94.38 72 ARG A O 1
ATOM 617 N N . GLY A 1 73 ? 7.259 2.592 -15.582 1.00 94.69 73 GLY A N 1
ATOM 618 C CA . GLY A 1 73 ? 5.840 2.618 -15.192 1.00 94.69 73 GLY A CA 1
ATOM 619 C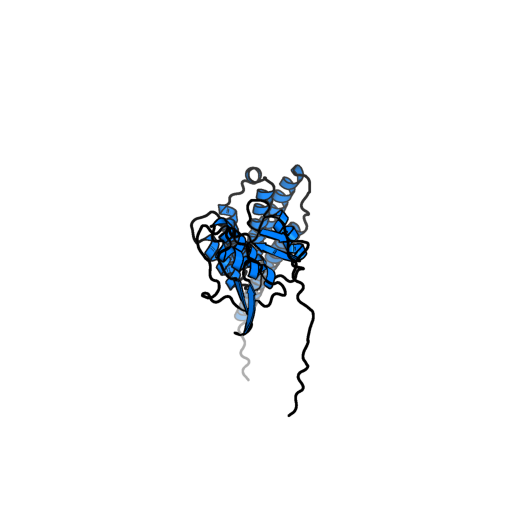 C . GLY A 1 73 ? 5.141 1.251 -15.143 1.00 94.69 73 GLY A C 1
ATOM 620 O O . GLY A 1 73 ? 3.935 1.193 -14.931 1.00 94.69 73 GLY A O 1
ATOM 621 N N . ASP A 1 74 ? 5.854 0.145 -15.361 1.00 96.31 74 ASP A N 1
ATOM 622 C CA . ASP A 1 74 ? 5.326 -1.229 -15.292 1.00 96.31 74 ASP A CA 1
ATOM 623 C C . ASP A 1 74 ? 5.537 -1.893 -13.917 1.00 96.31 74 ASP A C 1
ATOM 625 O O . ASP A 1 74 ? 5.154 -3.045 -13.729 1.00 96.31 74 ASP A O 1
ATOM 629 N N . ASN A 1 75 ? 6.118 -1.193 -12.934 1.00 97.12 75 ASN A N 1
ATOM 630 C CA . ASN A 1 75 ? 6.326 -1.732 -11.588 1.00 97.12 75 ASN A CA 1
ATOM 631 C C . ASN A 1 75 ? 5.213 -1.300 -10.616 1.00 97.12 75 ASN A C 1
ATOM 633 O O . ASN A 1 75 ? 5.124 -0.133 -10.232 1.00 97.12 75 ASN A O 1
ATOM 637 N N . ALA A 1 76 ? 4.397 -2.262 -10.176 1.00 97.88 76 ALA A N 1
ATOM 638 C CA . ALA A 1 76 ? 3.283 -2.043 -9.253 1.00 97.88 76 ALA A CA 1
ATOM 639 C C . ALA A 1 76 ? 3.702 -1.416 -7.909 1.00 97.88 76 ALA A C 1
ATOM 641 O O . ALA A 1 76 ? 2.976 -0.581 -7.364 1.00 97.88 76 ALA A O 1
ATOM 642 N N . GLU A 1 77 ? 4.884 -1.774 -7.396 1.00 97.31 77 GLU A N 1
ATOM 643 C CA . GLU A 1 77 ? 5.364 -1.328 -6.084 1.00 97.31 77 GLU A CA 1
ATOM 644 C C . GLU A 1 77 ? 5.636 0.179 -6.043 1.00 97.31 77 GLU A C 1
ATOM 646 O O . GLU A 1 77 ? 5.470 0.805 -4.998 1.00 97.31 77 GLU A O 1
ATOM 651 N N . TYR A 1 78 ? 5.990 0.798 -7.174 1.00 98.00 78 TYR A N 1
ATOM 652 C CA . TYR A 1 78 ? 6.225 2.244 -7.220 1.00 98.00 78 TYR A CA 1
ATOM 653 C C . TYR A 1 78 ? 4.921 3.026 -7.024 1.00 98.00 78 TYR A C 1
ATOM 655 O O . TYR A 1 78 ? 4.878 3.985 -6.254 1.00 98.00 78 TYR A O 1
ATOM 663 N N . TYR A 1 79 ? 3.837 2.581 -7.667 1.00 98.50 79 TYR A N 1
ATOM 664 C CA . TYR A 1 79 ? 2.511 3.180 -7.502 1.00 98.50 79 TYR A CA 1
ATOM 665 C C . TYR A 1 79 ? 1.970 2.963 -6.088 1.00 98.50 79 TYR A C 1
ATOM 667 O O . TYR A 1 79 ? 1.463 3.901 -5.472 1.00 98.50 79 TYR A O 1
ATOM 675 N N . ALA A 1 80 ? 2.117 1.746 -5.554 1.00 97.88 80 ALA A N 1
ATOM 676 C CA . ALA A 1 80 ? 1.698 1.425 -4.195 1.00 97.88 80 ALA A CA 1
ATOM 677 C C . ALA A 1 80 ? 2.462 2.251 -3.149 1.00 97.88 80 ALA A C 1
ATOM 679 O O . ALA A 1 80 ? 1.844 2.779 -2.227 1.00 97.88 80 ALA A O 1
ATOM 680 N N . ALA A 1 81 ? 3.776 2.419 -3.317 1.00 97.69 81 ALA A N 1
ATOM 681 C CA . ALA A 1 81 ? 4.584 3.253 -2.436 1.00 97.69 81 ALA A CA 1
ATOM 682 C C . ALA A 1 81 ? 4.173 4.726 -2.513 1.00 97.69 81 ALA A C 1
ATOM 684 O O . ALA A 1 81 ? 4.007 5.357 -1.473 1.00 97.69 81 ALA A O 1
ATOM 685 N N . LYS A 1 82 ? 3.949 5.277 -3.718 1.00 98.38 82 LYS A N 1
ATOM 686 C CA . LYS A 1 82 ? 3.467 6.661 -3.858 1.00 98.38 82 LYS A CA 1
ATOM 687 C C . LYS A 1 82 ? 2.157 6.869 -3.092 1.00 98.38 82 LYS A C 1
ATOM 689 O O . LYS A 1 82 ? 2.045 7.830 -2.336 1.00 98.38 82 LYS A O 1
ATOM 694 N N . ALA A 1 83 ? 1.205 5.945 -3.241 1.00 98.25 83 ALA A N 1
ATOM 695 C CA . ALA A 1 83 ? -0.058 5.980 -2.508 1.00 98.25 83 ALA A CA 1
ATOM 696 C C . ALA A 1 83 ? 0.150 5.946 -0.982 1.00 98.25 83 ALA A C 1
ATOM 698 O O . ALA A 1 83 ? -0.483 6.719 -0.267 1.00 98.25 83 ALA A O 1
ATOM 699 N N . ASP A 1 84 ? 1.064 5.107 -0.484 1.00 97.19 84 ASP A N 1
ATOM 700 C CA . ASP A 1 84 ? 1.370 5.009 0.951 1.00 97.19 84 ASP A CA 1
ATOM 701 C C . ASP A 1 84 ? 1.981 6.296 1.514 1.00 97.19 84 ASP A C 1
ATOM 703 O O . ASP A 1 84 ? 1.617 6.722 2.612 1.00 97.19 84 ASP A O 1
ATOM 707 N N . TYR A 1 85 ? 2.889 6.940 0.773 1.00 97.69 85 TYR A N 1
ATOM 708 C CA . TYR A 1 85 ? 3.478 8.209 1.199 1.00 97.69 85 TYR A CA 1
ATOM 709 C C . TYR A 1 85 ? 2.463 9.350 1.181 1.00 97.69 85 TYR A C 1
ATOM 711 O O . TYR A 1 85 ? 2.467 10.158 2.106 1.00 97.69 85 TYR A O 1
ATOM 719 N N . LEU A 1 86 ? 1.565 9.394 0.192 1.00 97.88 86 LEU A N 1
ATOM 720 C CA . LEU A 1 86 ? 0.476 10.374 0.161 1.00 97.88 86 LEU A CA 1
ATOM 721 C C . LEU A 1 86 ? -0.505 10.169 1.325 1.00 97.88 86 LEU A C 1
ATOM 723 O O . LEU A 1 86 ? -0.872 11.135 1.988 1.00 97.88 86 LEU A O 1
ATOM 727 N N . LEU A 1 87 ? -0.878 8.923 1.632 1.00 96.19 87 LEU A N 1
ATOM 728 C CA . LEU A 1 87 ? -1.696 8.615 2.811 1.00 96.19 87 LEU A CA 1
ATOM 729 C C . LEU A 1 87 ? -0.995 9.028 4.110 1.00 96.19 87 LEU A C 1
ATOM 731 O O . LEU A 1 87 ? -1.588 9.717 4.932 1.00 96.19 87 LEU A O 1
ATOM 735 N N . SER A 1 88 ? 0.286 8.686 4.258 1.00 95.38 88 SER A N 1
ATOM 736 C CA . SER A 1 88 ? 1.075 9.042 5.447 1.00 95.38 88 SER A CA 1
ATOM 737 C C . SER A 1 88 ? 1.219 10.557 5.620 1.00 95.38 88 SER A C 1
ATOM 739 O O . SER A 1 88 ? 1.181 11.061 6.742 1.00 95.38 88 SER A O 1
ATOM 741 N N . ALA A 1 89 ? 1.371 11.292 4.518 1.00 96.56 89 ALA A N 1
ATOM 742 C CA . ALA A 1 89 ? 1.434 12.746 4.531 1.00 96.56 89 ALA A CA 1
ATOM 743 C C . ALA A 1 89 ? 0.079 13.380 4.877 1.00 96.56 89 ALA A C 1
ATOM 745 O O . ALA A 1 89 ? 0.030 14.352 5.633 1.00 96.56 89 ALA A O 1
ATOM 746 N N . ALA A 1 90 ? -1.024 12.809 4.384 1.00 95.94 90 ALA A N 1
ATOM 747 C CA . ALA A 1 90 ? -2.366 13.223 4.776 1.00 95.94 90 ALA A CA 1
ATOM 748 C C . ALA A 1 90 ? -2.614 12.987 6.278 1.00 95.94 90 ALA A C 1
ATOM 750 O O . ALA A 1 90 ? -3.124 13.885 6.946 1.00 95.94 90 ALA A O 1
ATOM 751 N N . ASP A 1 91 ? -2.178 11.845 6.823 1.00 93.25 91 ASP A N 1
ATOM 752 C CA . ASP A 1 91 ? -2.253 11.532 8.260 1.00 93.25 91 ASP A CA 1
ATOM 753 C C . ASP A 1 91 ? -1.393 12.484 9.117 1.00 93.25 91 ASP A C 1
ATOM 755 O O . ASP A 1 91 ? -1.731 12.780 10.262 1.00 93.25 91 ASP A O 1
ATOM 759 N N . ASP A 1 92 ? -0.303 13.024 8.560 1.00 94.94 92 ASP A N 1
ATOM 760 C CA . ASP A 1 92 ? 0.508 14.085 9.180 1.00 94.94 92 ASP A CA 1
ATOM 761 C C . ASP A 1 92 ? -0.111 15.492 9.074 1.00 94.94 92 ASP A C 1
ATOM 763 O O . ASP A 1 92 ? 0.473 16.469 9.564 1.00 94.94 92 ASP A O 1
ATOM 767 N N . GLY A 1 93 ? -1.279 15.614 8.439 1.00 95.88 93 GLY A N 1
ATOM 768 C CA . GLY A 1 93 ? -1.968 16.881 8.225 1.00 95.88 93 GLY A CA 1
ATOM 769 C C . GLY A 1 93 ? -1.291 17.776 7.188 1.00 95.88 93 GLY A C 1
ATOM 770 O O . GLY A 1 93 ? -1.337 18.989 7.352 1.00 95.88 93 GLY A O 1
ATOM 771 N N . LEU A 1 94 ? -0.648 17.190 6.169 1.00 96.56 94 LEU A N 1
ATOM 772 C CA . LEU A 1 94 ? 0.005 17.897 5.052 1.00 96.56 94 LEU A CA 1
ATOM 773 C C . LEU A 1 94 ? -0.810 17.823 3.749 1.00 96.56 94 LEU A C 1
ATOM 775 O O . LEU A 1 94 ? -0.262 17.863 2.645 1.00 96.56 94 LEU A O 1
ATOM 779 N N . LYS A 1 95 ? -2.126 17.614 3.867 1.00 96.81 95 LYS A N 1
ATOM 780 C CA . LYS A 1 95 ? -3.013 17.390 2.720 1.00 96.81 95 LYS A CA 1
ATOM 781 C C . LYS A 1 95 ? -3.045 18.602 1.784 1.00 96.81 95 LYS A C 1
ATOM 783 O O . LYS A 1 95 ? -3.013 18.420 0.572 1.00 96.81 95 LYS A O 1
ATOM 788 N N . GLU A 1 96 ? -3.110 19.813 2.331 1.00 97.00 96 GLU A N 1
ATOM 789 C CA . GLU A 1 96 ? -3.232 21.048 1.547 1.00 97.00 96 GLU A CA 1
ATOM 790 C C . GLU A 1 96 ? -1.893 21.432 0.907 1.00 97.00 96 GLU A C 1
ATOM 792 O O . GLU A 1 96 ? -1.828 21.701 -0.291 1.00 97.00 96 GLU A O 1
ATOM 797 N N . GLU A 1 97 ? -0.806 21.359 1.676 1.00 96.75 97 GLU A N 1
ATOM 798 C CA . GLU A 1 97 ? 0.545 21.731 1.251 1.00 96.75 97 GLU A CA 1
ATOM 799 C C . GLU A 1 97 ? 1.061 20.859 0.103 1.00 96.75 97 GLU A C 1
ATOM 801 O O . GLU A 1 97 ? 1.813 21.330 -0.749 1.00 96.75 97 GLU A O 1
ATOM 806 N N . LEU A 1 98 ? 0.649 19.590 0.072 1.00 96.44 98 LEU A N 1
ATOM 807 C CA . LEU A 1 98 ? 0.996 18.639 -0.983 1.00 96.44 98 LEU A CA 1
ATOM 808 C C . LEU A 1 98 ? -0.123 18.450 -2.014 1.00 96.44 98 LEU A C 1
ATOM 810 O O . LEU A 1 98 ? 0.033 17.630 -2.914 1.00 96.44 98 LEU A O 1
ATOM 814 N N . SER A 1 99 ? -1.231 19.196 -1.900 1.00 97.19 99 SER A N 1
ATOM 815 C CA . SER A 1 99 ? -2.396 19.083 -2.793 1.00 97.19 99 SER A CA 1
ATOM 816 C C . SER A 1 99 ? -2.890 17.637 -2.948 1.00 97.19 99 SER A C 1
ATOM 818 O O . SER A 1 99 ? -3.202 17.187 -4.048 1.00 97.19 99 SER A O 1
ATOM 820 N N . ILE A 1 100 ? -2.921 16.887 -1.841 1.00 97.00 100 ILE A N 1
ATOM 821 C CA . ILE A 1 100 ? -3.211 15.452 -1.850 1.00 97.00 100 ILE A CA 1
ATOM 822 C C . ILE A 1 100 ? -4.696 15.230 -2.096 1.00 97.00 100 ILE A C 1
ATOM 824 O O . ILE A 1 100 ? -5.540 15.542 -1.245 1.00 97.00 100 ILE A O 1
ATOM 828 N N . ASP A 1 101 ? -4.990 14.607 -3.232 1.00 96.88 101 ASP A N 1
ATOM 829 C CA . ASP A 1 101 ? -6.339 14.230 -3.613 1.00 96.88 101 ASP A CA 1
ATOM 830 C C . ASP A 1 101 ? -6.608 12.737 -3.380 1.00 96.88 101 ASP A C 1
ATOM 832 O O . ASP A 1 101 ? -5.764 11.870 -3.633 1.00 96.88 101 ASP A O 1
ATOM 836 N N . LYS A 1 102 ? -7.807 12.409 -2.892 1.00 96.38 102 LYS A N 1
ATOM 837 C CA . LYS A 1 102 ? -8.170 11.016 -2.587 1.00 96.38 102 LYS A CA 1
ATOM 838 C C . LYS A 1 102 ? -8.284 10.196 -3.874 1.00 96.38 102 LYS A C 1
ATOM 840 O O . LYS A 1 102 ? -7.936 9.014 -3.893 1.00 96.38 102 LYS A O 1
ATOM 845 N N . GLU A 1 103 ? -8.738 10.834 -4.942 1.00 97.19 103 GLU A N 1
ATOM 846 C CA . GLU A 1 103 ? -8.883 10.304 -6.289 1.00 97.19 103 GLU A CA 1
ATOM 847 C C . GLU A 1 103 ? -7.519 9.940 -6.893 1.00 97.19 103 GLU A C 1
ATOM 849 O O . GLU A 1 103 ? -7.401 8.893 -7.536 1.00 97.19 103 GLU A O 1
ATOM 854 N N . GLU A 1 104 ? -6.470 10.732 -6.628 1.00 97.75 104 GLU A N 1
ATOM 855 C CA . GLU A 1 104 ? -5.098 10.397 -7.033 1.00 97.75 104 GLU A CA 1
ATOM 856 C C . GLU A 1 104 ? -4.621 9.126 -6.321 1.00 97.75 104 GLU A C 1
ATOM 858 O O . GLU A 1 104 ? -4.148 8.189 -6.968 1.00 97.75 104 GLU A O 1
ATOM 863 N N . ILE A 1 105 ? -4.797 9.046 -4.997 1.00 98.38 105 ILE A N 1
ATOM 864 C CA . ILE A 1 105 ? -4.418 7.860 -4.212 1.00 98.38 105 ILE A CA 1
ATOM 865 C C . ILE A 1 105 ? -5.159 6.620 -4.731 1.00 98.38 105 ILE A C 1
ATOM 867 O O . ILE A 1 105 ? -4.557 5.561 -4.922 1.00 98.38 105 ILE A O 1
ATOM 871 N N . GLU A 1 106 ? -6.458 6.743 -5.011 1.00 98.12 106 GLU A N 1
ATOM 872 C CA . GLU A 1 106 ? -7.250 5.656 -5.581 1.00 98.12 106 GLU A CA 1
ATOM 873 C C . GLU A 1 106 ? -6.727 5.220 -6.958 1.00 98.12 106 GLU A C 1
ATOM 875 O O . GLU A 1 106 ? -6.596 4.019 -7.216 1.00 98.12 106 GLU A O 1
ATOM 880 N N . TYR A 1 107 ? -6.397 6.171 -7.837 1.00 98.38 107 TYR A N 1
ATOM 881 C CA . TYR A 1 107 ? -5.810 5.894 -9.149 1.00 98.38 107 TYR A CA 1
ATOM 882 C C . TYR A 1 107 ? -4.471 5.152 -9.040 1.00 98.38 107 TYR A C 1
ATOM 884 O O . TYR A 1 107 ? -4.233 4.186 -9.777 1.00 98.38 107 TYR A O 1
ATOM 892 N N . LEU A 1 108 ? -3.608 5.563 -8.108 1.00 98.62 108 LEU A N 1
ATOM 893 C CA . LEU A 1 108 ? -2.318 4.921 -7.860 1.00 98.62 108 LEU A CA 1
ATOM 894 C C . LEU A 1 108 ? -2.506 3.474 -7.388 1.00 98.62 108 LEU A C 1
ATOM 896 O O . LEU A 1 108 ? -1.899 2.561 -7.949 1.00 98.62 108 LEU A O 1
ATOM 900 N N . ILE A 1 109 ? -3.410 3.233 -6.433 1.00 98.62 109 ILE A N 1
ATOM 901 C CA . ILE A 1 109 ? -3.697 1.874 -5.952 1.00 98.62 109 ILE A CA 1
ATOM 902 C C . ILE A 1 109 ? -4.291 1.008 -7.073 1.00 98.62 109 ILE A C 1
ATOM 904 O O . ILE A 1 109 ? -3.852 -0.124 -7.269 1.00 98.62 109 ILE A O 1
ATOM 908 N N . LYS A 1 110 ? -5.237 1.529 -7.867 1.00 98.50 110 LYS A N 1
ATOM 909 C CA . LYS A 1 110 ? -5.792 0.805 -9.028 1.00 98.50 110 LYS A CA 1
ATOM 910 C C . LYS A 1 110 ? -4.727 0.491 -10.079 1.00 98.50 110 LYS A C 1
ATOM 912 O O . LYS A 1 110 ? -4.761 -0.582 -10.679 1.00 98.50 110 LYS A O 1
ATOM 917 N N . SER A 1 111 ? -3.768 1.391 -10.287 1.00 98.50 111 SER A N 1
ATOM 918 C CA . SER A 1 111 ? -2.631 1.153 -11.181 1.00 98.50 111 SER A CA 1
ATOM 919 C C . SER A 1 111 ? -1.737 0.025 -10.660 1.00 98.50 111 SER A C 1
ATOM 921 O O . SER A 1 111 ? -1.371 -0.854 -11.439 1.00 98.50 111 SER A O 1
ATOM 923 N N . ALA A 1 112 ? -1.468 -0.018 -9.351 1.00 98.56 112 ALA A N 1
ATOM 924 C CA . ALA A 1 112 ? -0.748 -1.125 -8.723 1.00 98.56 112 ALA A CA 1
ATOM 925 C C . ALA A 1 112 ? -1.499 -2.464 -8.876 1.00 98.56 112 ALA A C 1
ATOM 927 O O . ALA A 1 112 ? -0.894 -3.459 -9.271 1.00 98.56 112 ALA A O 1
ATOM 928 N N . ILE A 1 113 ? -2.824 -2.482 -8.665 1.00 98.50 113 ILE A N 1
ATOM 929 C CA . ILE A 1 113 ? -3.675 -3.672 -8.878 1.00 98.50 113 ILE A CA 1
ATOM 930 C C . ILE A 1 113 ? -3.610 -4.149 -10.330 1.00 98.50 113 ILE A C 1
ATOM 932 O O . ILE A 1 113 ? -3.457 -5.342 -10.574 1.00 98.50 113 ILE A O 1
ATOM 936 N N . ARG A 1 114 ? -3.703 -3.238 -11.307 1.00 98.56 114 ARG A N 1
ATOM 937 C CA . ARG A 1 114 ? -3.630 -3.595 -12.733 1.00 98.56 114 ARG A CA 1
ATOM 938 C C . ARG A 1 114 ? -2.302 -4.265 -13.088 1.00 98.56 114 ARG A C 1
ATOM 940 O O . ARG A 1 114 ? -2.289 -5.174 -13.910 1.00 98.56 114 ARG A O 1
ATOM 947 N N . LEU A 1 115 ? -1.204 -3.802 -12.493 1.00 98.19 115 LEU A N 1
ATOM 948 C CA . LEU A 1 115 ? 0.140 -4.324 -12.748 1.00 98.19 115 LEU A CA 1
ATOM 949 C C . LEU A 1 115 ? 0.425 -5.630 -11.991 1.00 98.19 115 LEU A C 1
ATOM 951 O O . LEU A 1 115 ? 1.154 -6.476 -12.497 1.00 98.19 115 LEU A O 1
ATOM 955 N N . ASN A 1 116 ? -0.148 -5.816 -10.799 1.00 98.38 116 ASN A N 1
ATOM 956 C CA . ASN A 1 116 ? -0.011 -7.042 -10.013 1.00 98.38 116 ASN A CA 1
ATOM 957 C C . ASN A 1 116 ? -1.335 -7.377 -9.290 1.00 98.38 116 ASN A C 1
ATOM 959 O O . ASN A 1 116 ? -1.522 -7.037 -8.116 1.00 98.38 116 ASN A O 1
ATOM 963 N N . PRO A 1 117 ? -2.264 -8.066 -9.979 1.00 98.38 117 PRO A N 1
ATOM 964 C CA . PRO A 1 117 ? -3.623 -8.300 -9.490 1.00 98.38 117 PRO A CA 1
ATOM 965 C C . PRO A 1 117 ? -3.721 -9.391 -8.420 1.00 98.38 117 PRO A C 1
ATOM 967 O O . PRO A 1 117 ? -4.810 -9.612 -7.891 1.00 98.38 117 PRO A O 1
ATOM 970 N N . THR A 1 118 ? -2.624 -10.080 -8.105 1.00 98.19 118 THR A N 1
ATOM 971 C CA . THR A 1 118 ? -2.560 -11.128 -7.076 1.00 98.19 118 THR A CA 1
ATOM 972 C C . THR A 1 118 ? -2.071 -10.606 -5.726 1.00 98.19 118 THR A C 1
ATOM 974 O O . THR A 1 118 ? -2.115 -11.331 -4.736 1.00 98.19 118 THR A O 1
ATOM 977 N N . ASN A 1 119 ? -1.618 -9.351 -5.648 1.00 98.25 119 ASN A N 1
ATOM 978 C CA . ASN A 1 119 ? -1.160 -8.766 -4.392 1.00 98.25 119 ASN A CA 1
ATOM 979 C C . ASN A 1 119 ? -2.347 -8.298 -3.533 1.00 98.25 119 ASN A C 1
ATOM 981 O O . ASN A 1 119 ? -2.912 -7.223 -3.749 1.00 98.25 119 ASN A O 1
ATOM 985 N N . PHE A 1 120 ? -2.701 -9.094 -2.520 1.00 98.25 120 PHE A N 1
ATOM 986 C CA . PHE A 1 120 ? -3.820 -8.813 -1.615 1.00 98.25 120 PHE A CA 1
ATOM 987 C C . PHE A 1 120 ? -3.714 -7.441 -0.920 1.00 98.25 120 PHE A C 1
ATOM 989 O O . PHE A 1 120 ? -4.739 -6.814 -0.643 1.00 98.25 120 PHE A O 1
ATOM 996 N N . LYS A 1 121 ? -2.493 -6.935 -0.666 1.00 98.06 121 LYS A N 1
ATOM 997 C CA . LYS A 1 121 ? -2.276 -5.668 0.053 1.00 98.06 121 LYS A CA 1
ATOM 998 C C . LYS A 1 121 ? -2.876 -4.484 -0.695 1.00 98.06 121 LYS A C 1
ATOM 1000 O O . LYS A 1 121 ? -3.338 -3.538 -0.064 1.00 98.06 121 LYS A O 1
ATOM 1005 N N . TYR A 1 122 ? -2.895 -4.519 -2.026 1.00 98.50 122 TYR A N 1
ATOM 1006 C CA . TYR A 1 122 ? -3.450 -3.418 -2.811 1.00 98.50 122 TYR A CA 1
ATOM 1007 C C . TYR A 1 122 ? -4.977 -3.361 -2.706 1.00 98.50 122 TYR A C 1
ATOM 1009 O O . TYR A 1 122 ? -5.540 -2.279 -2.552 1.00 98.50 122 TYR A O 1
ATOM 1017 N N . TYR A 1 123 ? -5.642 -4.518 -2.698 1.00 98.56 123 TYR A N 1
ATOM 1018 C CA . TYR A 1 123 ? -7.085 -4.609 -2.461 1.00 98.56 123 TYR A CA 1
ATOM 1019 C C . TYR A 1 123 ? -7.446 -4.189 -1.034 1.00 98.56 123 TYR A C 1
ATOM 1021 O O . TYR A 1 123 ? -8.392 -3.428 -0.841 1.00 98.56 123 TYR A O 1
ATOM 1029 N N . LEU A 1 124 ? -6.645 -4.598 -0.042 1.00 97.75 124 LEU A N 1
ATOM 1030 C CA . LEU A 1 124 ? -6.802 -4.174 1.351 1.00 97.75 124 LEU A CA 1
ATOM 1031 C C . LEU A 1 124 ? -6.756 -2.640 1.478 1.00 97.75 124 LEU A C 1
ATOM 1033 O O . LEU A 1 124 ? -7.654 -2.033 2.067 1.00 97.75 124 LEU A O 1
ATOM 1037 N N . LYS A 1 125 ? -5.752 -2.003 0.858 1.00 97.69 125 LYS A N 1
ATOM 1038 C CA . LYS A 1 125 ? -5.608 -0.538 0.816 1.00 97.69 125 LYS A CA 1
ATOM 1039 C C . LYS A 1 125 ? -6.780 0.137 0.106 1.00 97.69 125 LYS A C 1
ATOM 1041 O O . LYS A 1 125 ? -7.323 1.106 0.631 1.00 97.69 125 LYS A O 1
ATOM 1046 N N . LEU A 1 126 ? -7.199 -0.379 -1.052 1.00 97.94 126 LEU A N 1
ATOM 1047 C CA . LEU A 1 126 ? -8.319 0.184 -1.811 1.00 97.94 126 LEU A CA 1
ATOM 1048 C C . LEU A 1 126 ? -9.639 0.089 -1.034 1.00 97.94 126 LEU A C 1
ATOM 1050 O O . LEU A 1 126 ? -10.407 1.050 -0.996 1.00 97.94 126 LEU A O 1
ATOM 1054 N N . GLY A 1 127 ? -9.881 -1.050 -0.382 1.00 97.44 127 GLY A N 1
ATOM 1055 C CA . GLY A 1 127 ? -11.042 -1.256 0.479 1.00 97.44 127 GLY A CA 1
ATOM 1056 C C . GLY A 1 127 ? -11.071 -0.267 1.638 1.00 97.44 127 GLY A C 1
ATOM 1057 O O . GLY A 1 127 ? -12.088 0.384 1.874 1.00 97.44 127 GLY A O 1
ATOM 1058 N N . TRP A 1 128 ? -9.934 -0.070 2.309 1.00 96.06 128 TRP A N 1
ATOM 1059 C CA . TRP A 1 128 ? -9.839 0.883 3.414 1.00 96.06 128 TRP A CA 1
ATOM 1060 C C . TRP A 1 128 ? -9.977 2.343 2.986 1.00 96.06 128 TRP A C 1
ATOM 1062 O O . TRP A 1 128 ? -10.645 3.124 3.669 1.00 96.06 128 TRP A O 1
ATOM 1072 N N . LEU A 1 129 ? -9.386 2.719 1.848 1.00 96.44 129 LEU A N 1
ATOM 1073 C CA . LEU A 1 129 ? -9.534 4.055 1.272 1.00 96.44 129 LEU A CA 1
ATOM 1074 C C . LEU A 1 129 ? -11.013 4.367 0.996 1.00 96.44 129 LEU A C 1
ATOM 1076 O O . LEU A 1 129 ? -11.487 5.476 1.254 1.00 96.44 129 LEU A O 1
ATOM 1080 N N . ASN A 1 130 ? -11.760 3.367 0.527 1.00 96.56 130 ASN A N 1
ATOM 1081 C CA . ASN A 1 130 ? -13.160 3.489 0.139 1.00 96.56 130 ASN A CA 1
ATOM 1082 C C . ASN A 1 130 ? -14.162 3.129 1.246 1.00 96.56 130 ASN A C 1
ATOM 1084 O O . ASN A 1 130 ? -15.352 3.047 0.956 1.00 96.56 130 ASN A O 1
ATOM 1088 N N . LYS A 1 131 ? -13.729 2.968 2.506 1.00 94.06 131 LYS A N 1
ATOM 1089 C CA . LYS A 1 131 ? -14.589 2.532 3.630 1.00 94.06 131 LYS A CA 1
ATOM 1090 C C . LYS A 1 131 ? -15.876 3.357 3.817 1.00 94.06 131 LYS A C 1
ATOM 1092 O O . LYS A 1 131 ? -16.899 2.814 4.239 1.00 94.06 131 LYS A O 1
ATOM 1097 N N . ASP A 1 132 ? -15.828 4.640 3.455 1.00 91.88 132 ASP A N 1
ATOM 1098 C CA . ASP A 1 132 ? -16.943 5.587 3.575 1.00 91.88 132 ASP A CA 1
ATOM 1099 C C . ASP A 1 132 ? -17.704 5.820 2.247 1.00 91.88 132 ASP A C 1
ATOM 1101 O O . ASP A 1 132 ? -18.679 6.566 2.234 1.00 91.88 132 ASP A O 1
ATOM 1105 N N . LYS A 1 133 ? -17.283 5.204 1.127 1.00 89.81 133 LYS A N 1
ATOM 1106 C CA . LYS A 1 133 ? -17.990 5.295 -0.168 1.00 89.81 133 LYS A CA 1
ATOM 1107 C C . LYS A 1 133 ? -19.260 4.424 -0.182 1.00 89.81 133 LYS A C 1
ATOM 1109 O O . LYS A 1 133 ? -19.593 3.765 0.809 1.00 89.81 133 LYS A O 1
ATOM 1114 N N . GLU A 1 134 ? -19.974 4.454 -1.312 1.00 83.38 134 GLU A N 1
ATOM 1115 C CA . GLU A 1 134 ? -21.185 3.668 -1.575 1.00 83.38 134 GLU A CA 1
ATOM 1116 C C . GLU A 1 134 ? -21.076 2.209 -1.108 1.00 83.38 134 GLU A C 1
ATOM 1118 O O . GLU A 1 134 ? -20.002 1.593 -1.110 1.00 83.38 134 GLU A O 1
ATOM 1123 N N . LYS A 1 135 ? -22.225 1.658 -0.695 1.00 81.88 135 LYS A N 1
ATOM 1124 C CA . LYS A 1 135 ? -22.329 0.301 -0.150 1.00 81.88 135 LYS A CA 1
ATOM 1125 C C . LYS A 1 135 ? -21.709 -0.719 -1.116 1.00 81.88 135 LYS A C 1
ATOM 1127 O O . LYS A 1 135 ? -21.990 -0.706 -2.307 1.00 81.88 135 LYS A O 1
ATOM 1132 N N . GLY A 1 136 ? -20.881 -1.612 -0.578 1.00 89.75 136 GLY A N 1
ATOM 1133 C CA . GLY A 1 136 ? -20.339 -2.770 -1.295 1.00 89.75 136 GLY A CA 1
ATOM 1134 C C . GLY A 1 136 ? -18.978 -2.570 -1.968 1.00 89.75 136 GLY A C 1
ATOM 1135 O O . GLY A 1 136 ? -18.244 -3.547 -2.095 1.00 89.75 136 GLY A O 1
ATOM 1136 N N . ILE A 1 137 ? -18.566 -1.343 -2.333 1.00 94.38 137 ILE A N 1
ATOM 1137 C CA . ILE A 1 137 ? -17.255 -1.141 -2.988 1.00 94.38 137 ILE A CA 1
ATOM 1138 C C . ILE A 1 137 ? -16.118 -1.541 -2.043 1.00 94.38 137 ILE A C 1
ATOM 1140 O O . ILE A 1 137 ? -15.284 -2.367 -2.402 1.00 94.38 137 ILE A O 1
ATOM 1144 N N . ALA A 1 138 ? -16.083 -0.974 -0.835 1.00 96.00 138 ALA A N 1
ATOM 1145 C CA . ALA A 1 138 ? -15.035 -1.269 0.142 1.00 96.00 138 ALA A CA 1
ATOM 1146 C C . ALA A 1 138 ? -15.008 -2.749 0.537 1.00 96.00 138 ALA A C 1
ATOM 1148 O O . ALA A 1 138 ? -13.955 -3.379 0.515 1.00 96.00 138 ALA A O 1
ATOM 1149 N N . GLU A 1 139 ? -16.180 -3.298 0.844 1.00 97.06 139 GLU A N 1
ATOM 1150 C CA . GLU A 1 139 ? -16.368 -4.697 1.225 1.00 97.06 139 GLU A CA 1
ATOM 1151 C C . GLU A 1 139 ? -15.862 -5.657 0.155 1.00 97.06 139 GLU A C 1
ATOM 1153 O O . GLU A 1 139 ? -15.065 -6.536 0.459 1.00 97.06 139 GLU A O 1
ATOM 1158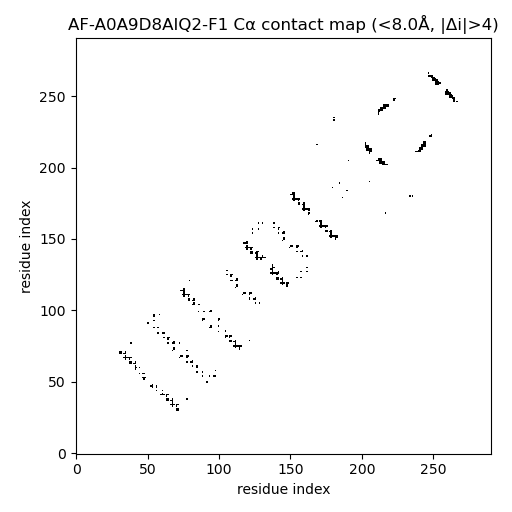 N N . GLY A 1 140 ? -16.234 -5.437 -1.110 1.00 97.88 140 GLY A N 1
ATOM 1159 C CA . GLY A 1 140 ? -15.784 -6.271 -2.218 1.00 97.88 140 GLY A CA 1
ATOM 1160 C C . GLY A 1 140 ? -14.261 -6.298 -2.352 1.00 97.88 140 GLY A C 1
ATOM 1161 O O . GLY A 1 140 ? -13.687 -7.357 -2.599 1.00 97.88 140 GLY A O 1
ATOM 1162 N N . GLN A 1 141 ? -13.581 -5.167 -2.131 1.00 98.12 141 GLN A N 1
ATOM 1163 C CA . GLN A 1 141 ? -12.113 -5.124 -2.146 1.00 98.12 141 GLN A CA 1
ATOM 1164 C C . GLN A 1 141 ? -11.504 -5.851 -0.937 1.00 98.12 141 GLN A C 1
ATOM 1166 O O . GLN A 1 141 ? -10.542 -6.599 -1.093 1.00 98.12 141 GLN A O 1
ATOM 1171 N N . LEU A 1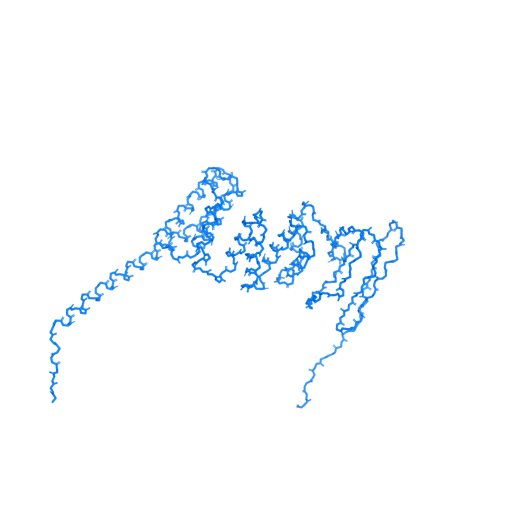 142 ? -12.073 -5.687 0.259 1.00 97.88 142 LEU A N 1
ATOM 1172 C CA . LEU A 1 142 ? -11.602 -6.374 1.465 1.00 97.88 142 LEU A CA 1
ATOM 1173 C C . LEU A 1 142 ? -11.799 -7.897 1.376 1.00 97.88 142 LEU A C 1
ATOM 1175 O O . LEU A 1 142 ? -10.877 -8.655 1.666 1.00 97.88 142 LEU A O 1
ATOM 1179 N N . LEU A 1 143 ? -12.960 -8.351 0.899 1.00 97.94 143 LEU A N 1
ATOM 1180 C CA . LEU A 1 143 ? -13.234 -9.767 0.644 1.00 97.94 143 LEU A CA 1
ATOM 1181 C C . LEU A 1 143 ? -12.324 -10.325 -0.455 1.00 97.94 143 LEU A C 1
ATOM 1183 O O . LEU A 1 143 ? -11.837 -11.449 -0.345 1.00 97.94 143 LEU A O 1
ATOM 1187 N N . LYS A 1 144 ? -12.020 -9.532 -1.492 1.00 98.31 144 LYS A N 1
ATOM 1188 C CA . LYS A 1 144 ? -11.038 -9.923 -2.511 1.00 98.31 144 LYS A CA 1
ATOM 1189 C C . LYS A 1 144 ? -9.640 -10.093 -1.916 1.00 98.31 144 LYS A C 1
ATOM 1191 O O . LYS A 1 144 ? -8.956 -11.045 -2.282 1.00 98.31 144 LYS A O 1
ATOM 1196 N N . ALA A 1 145 ? -9.229 -9.220 -0.993 1.00 98.19 145 ALA A N 1
ATOM 1197 C CA . ALA A 1 145 ? -7.973 -9.378 -0.264 1.00 98.19 145 ALA A CA 1
ATOM 1198 C C . ALA A 1 145 ? -7.960 -10.683 0.555 1.00 98.19 145 ALA A C 1
ATOM 1200 O O . ALA A 1 145 ? -6.975 -11.415 0.493 1.00 98.19 145 ALA A O 1
ATOM 1201 N N . ALA A 1 146 ? -9.065 -11.014 1.233 1.00 97.38 146 ALA A N 1
ATOM 1202 C CA . ALA A 1 146 ? -9.196 -12.251 2.014 1.00 97.38 146 ALA A CA 1
ATOM 1203 C C . ALA A 1 146 ? -9.122 -13.499 1.130 1.00 97.38 146 ALA A C 1
ATOM 1205 O O . ALA A 1 146 ? -8.444 -14.462 1.470 1.00 97.38 146 ALA A O 1
ATOM 1206 N N . GLY A 1 147 ? -9.755 -13.463 -0.046 1.00 98.00 147 GLY A N 1
ATOM 1207 C CA . GLY A 1 147 ? -9.677 -14.556 -1.015 1.00 98.00 147 GLY A CA 1
ATOM 1208 C C . GLY A 1 147 ? -8.288 -14.740 -1.638 1.00 98.00 147 GLY A C 1
ATOM 1209 O O . GLY A 1 147 ? -7.951 -15.847 -2.042 1.00 98.00 147 GLY A O 1
ATOM 1210 N N . LEU A 1 148 ? -7.479 -13.677 -1.730 1.00 97.69 148 LEU A N 1
ATOM 1211 C CA . LEU A 1 148 ? -6.103 -13.751 -2.239 1.00 97.69 148 LEU A CA 1
ATOM 1212 C C . LEU A 1 148 ? -5.101 -14.224 -1.179 1.00 97.69 148 LEU A C 1
ATOM 1214 O O . LEU A 1 148 ? -4.122 -14.879 -1.526 1.00 97.69 148 LEU A O 1
ATOM 1218 N N . ASN A 1 149 ? -5.320 -13.883 0.092 1.00 96.75 149 ASN A N 1
ATOM 1219 C CA . ASN A 1 149 ? -4.509 -14.365 1.204 1.00 96.75 149 ASN A CA 1
ATOM 1220 C C . ASN A 1 149 ? -5.372 -14.573 2.454 1.00 96.75 149 ASN A C 1
ATOM 1222 O O . ASN A 1 149 ? -5.549 -13.666 3.269 1.00 96.75 149 ASN A O 1
ATOM 1226 N N . SER A 1 150 ? -5.886 -15.791 2.608 1.00 93.94 150 SER A N 1
ATOM 1227 C CA . SER A 1 150 ? -6.828 -16.148 3.670 1.00 93.94 150 SER A CA 1
ATOM 1228 C C . SER A 1 150 ? -6.187 -16.318 5.045 1.00 93.94 150 SER A C 1
ATOM 1230 O O . SER A 1 150 ? -6.911 -16.502 6.016 1.00 93.94 150 SER A O 1
ATOM 1232 N N . MET A 1 151 ? -4.858 -16.288 5.152 1.00 92.75 151 MET A N 1
ATOM 1233 C CA . MET A 1 151 ? -4.146 -16.400 6.429 1.00 92.75 151 MET A CA 1
ATOM 1234 C C . MET A 1 151 ? -3.549 -15.067 6.883 1.00 92.75 151 MET A C 1
ATOM 1236 O O . MET A 1 151 ? -2.918 -15.017 7.930 1.00 92.75 151 MET A O 1
ATOM 1240 N N . GLU A 1 152 ? -3.731 -13.976 6.130 1.00 94.88 152 GLU A N 1
ATOM 1241 C CA . GLU A 1 152 ? -3.235 -12.666 6.546 1.00 94.88 152 GLU A CA 1
ATOM 1242 C C . GLU A 1 152 ? -4.137 -12.061 7.637 1.00 94.88 152 GLU A C 1
ATOM 1244 O O . GLU A 1 152 ? -5.267 -11.653 7.339 1.00 94.88 152 GLU A O 1
ATOM 1249 N N . PRO A 1 153 ? -3.644 -11.873 8.875 1.00 92.19 153 PRO A N 1
ATOM 1250 C CA . PRO A 1 153 ? -4.466 -11.347 9.962 1.00 92.19 153 PRO A CA 1
ATOM 1251 C C . PRO A 1 153 ? -4.982 -9.937 9.663 1.00 92.19 153 PRO A C 1
ATOM 1253 O O . PRO A 1 153 ? -6.141 -9.616 9.933 1.00 92.19 153 PRO A O 1
ATOM 1256 N N . GLN A 1 154 ? -4.146 -9.085 9.059 1.00 93.31 154 GLN A N 1
ATOM 1257 C CA . GLN A 1 154 ? -4.510 -7.698 8.766 1.00 93.31 154 GLN A CA 1
ATOM 1258 C C . GLN A 1 154 ? -5.767 -7.588 7.901 1.00 93.31 154 GLN A C 1
ATOM 1260 O O . GLN A 1 154 ? -6.544 -6.652 8.076 1.00 93.31 154 GLN A O 1
ATOM 1265 N N . VAL A 1 155 ? -6.026 -8.546 7.010 1.00 96.12 155 VAL A N 1
ATOM 1266 C CA . VAL A 1 155 ? -7.247 -8.523 6.201 1.00 96.12 155 VAL A CA 1
ATOM 1267 C C . VAL A 1 155 ? -8.492 -8.612 7.083 1.00 96.12 155 VAL A C 1
ATOM 1269 O O . VAL A 1 155 ? -9.412 -7.800 6.951 1.00 96.12 155 VAL A O 1
ATOM 1272 N N . TYR A 1 156 ? -8.492 -9.544 8.032 1.00 95.38 156 TYR A N 1
ATOM 1273 C CA . TYR A 1 156 ? -9.610 -9.750 8.944 1.00 95.38 156 TYR A CA 1
ATOM 1274 C C . TYR A 1 156 ? -9.775 -8.606 9.943 1.00 95.38 156 TYR A C 1
ATOM 1276 O O . TYR A 1 156 ? -10.902 -8.217 10.245 1.00 95.38 156 TYR A O 1
ATOM 1284 N N . LEU A 1 157 ? -8.680 -7.981 10.385 1.00 93.56 157 LEU A N 1
ATOM 1285 C CA . LEU A 1 157 ? -8.758 -6.772 11.209 1.00 93.56 157 LEU A CA 1
ATOM 1286 C C . LEU A 1 157 ? -9.477 -5.630 10.471 1.00 93.56 157 LEU A C 1
ATOM 1288 O O . LEU A 1 157 ? -10.305 -4.925 11.052 1.00 93.56 157 LEU A O 1
ATOM 1292 N N . PHE A 1 158 ? -9.192 -5.446 9.182 1.00 94.75 158 PHE A N 1
ATOM 1293 C CA . PHE A 1 158 ? -9.835 -4.410 8.374 1.00 94.75 158 PHE A CA 1
ATOM 1294 C C . PHE A 1 158 ? -11.297 -4.741 8.059 1.00 94.75 158 PHE A C 1
ATOM 1296 O O . PHE A 1 158 ? -12.131 -3.838 8.119 1.00 94.75 158 PHE A O 1
ATOM 1303 N N . LEU A 1 159 ? -11.630 -6.010 7.791 1.00 95.56 159 LEU A N 1
ATOM 1304 C CA . LEU A 1 159 ? -13.020 -6.468 7.665 1.00 95.56 159 LEU A CA 1
ATOM 1305 C C . LEU A 1 159 ? -13.800 -6.242 8.964 1.00 95.56 159 LEU A C 1
ATOM 1307 O O . LEU A 1 159 ? -14.890 -5.676 8.928 1.00 95.56 159 LEU A O 1
ATOM 1311 N N . ALA A 1 160 ? -13.220 -6.586 10.116 1.00 91.38 160 ALA A N 1
ATOM 1312 C CA . ALA A 1 160 ? -13.836 -6.353 11.418 1.00 91.38 160 ALA A CA 1
ATOM 1313 C C . ALA A 1 160 ? -14.128 -4.861 11.643 1.00 91.38 160 ALA A C 1
ATOM 1315 O O . ALA A 1 160 ? -15.246 -4.484 11.997 1.00 91.38 160 ALA A O 1
ATOM 1316 N N . ARG A 1 161 ? -13.151 -3.988 11.359 1.00 90.19 161 ARG A N 1
ATOM 1317 C CA . ARG A 1 161 ? -13.323 -2.526 11.430 1.00 90.19 161 ARG A CA 1
ATOM 1318 C C . ARG A 1 161 ? -14.388 -2.016 10.460 1.00 90.19 161 ARG A C 1
ATOM 1320 O O . ARG A 1 161 ? -15.161 -1.129 10.821 1.00 90.19 161 ARG A O 1
ATOM 1327 N N . TYR A 1 162 ? -14.422 -2.547 9.240 1.00 94.50 162 TYR A N 1
ATOM 1328 C CA . TYR A 1 162 ? -15.412 -2.180 8.232 1.00 94.50 162 TYR A CA 1
ATOM 1329 C C . TYR A 1 162 ? -16.833 -2.535 8.690 1.00 94.50 162 TYR A C 1
ATOM 1331 O O . TYR A 1 162 ? -17.684 -1.648 8.751 1.00 94.50 162 TYR A O 1
ATOM 1339 N N . TYR A 1 163 ? -17.077 -3.785 9.091 1.00 92.00 163 TYR A N 1
ATOM 1340 C CA . TYR A 1 163 ? -18.394 -4.222 9.561 1.00 92.00 163 TYR A CA 1
ATOM 1341 C C . TYR A 1 163 ? -18.828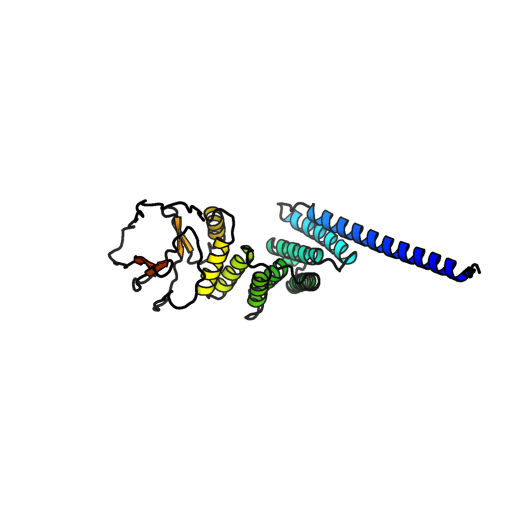 -3.503 10.839 1.00 92.00 163 TYR A C 1
ATOM 1343 O O . TYR A 1 163 ? -19.985 -3.095 10.943 1.00 92.00 163 TYR A O 1
ATOM 1351 N N . ASN A 1 164 ? -17.896 -3.223 11.757 1.00 86.62 164 ASN A N 1
ATOM 1352 C CA . ASN A 1 164 ? -18.189 -2.432 12.951 1.00 86.62 164 ASN A CA 1
ATOM 1353 C C . ASN A 1 164 ? -18.706 -1.028 12.590 1.00 86.62 164 ASN A C 1
ATOM 1355 O O . ASN A 1 164 ? -19.719 -0.582 13.121 1.00 86.62 164 ASN A O 1
ATOM 1359 N N . ARG A 1 165 ? -18.080 -0.351 11.612 1.00 88.12 165 ARG A N 1
ATOM 1360 C CA . ARG A 1 165 ? -18.565 0.947 11.097 1.00 88.12 165 ARG A CA 1
ATOM 1361 C C . ARG A 1 165 ? -19.944 0.852 10.445 1.00 88.12 165 ARG A C 1
ATOM 1363 O O . ARG A 1 165 ? -20.707 1.813 10.490 1.00 88.12 165 ARG A O 1
ATOM 1370 N N . LYS A 1 166 ? -20.271 -0.289 9.835 1.00 89.25 166 LYS A N 1
ATOM 1371 C CA . LYS A 1 166 ? -21.601 -0.565 9.269 1.00 89.25 166 LYS A CA 1
ATOM 1372 C C . LYS A 1 166 ? -22.619 -1.039 10.315 1.00 89.25 166 LYS A C 1
ATOM 1374 O O . LYS A 1 166 ? -23.770 -1.251 9.947 1.00 89.25 166 LYS A O 1
ATOM 1379 N N . LYS A 1 167 ? -22.225 -1.142 11.593 1.00 86.94 167 LYS A N 1
ATOM 1380 C CA . LYS A 1 167 ? -23.027 -1.682 12.704 1.00 86.94 167 LYS A CA 1
ATOM 1381 C C . LYS A 1 167 ? -23.460 -3.140 12.497 1.00 86.94 167 LYS A C 1
ATOM 1383 O O . LYS A 1 167 ? -24.428 -3.587 13.101 1.00 86.94 167 LYS A O 1
ATOM 1388 N N . ASP A 1 168 ? -22.729 -3.888 11.671 1.00 86.44 168 ASP A N 1
ATOM 1389 C CA . ASP A 1 168 ? -22.867 -5.340 11.563 1.00 86.44 168 ASP A CA 1
ATOM 1390 C C . ASP A 1 168 ? -21.924 -6.001 12.576 1.00 86.44 168 ASP A C 1
ATOM 1392 O O . ASP A 1 168 ? -20.796 -6.402 12.273 1.00 86.44 168 ASP A O 1
ATOM 1396 N N . PHE A 1 169 ? -22.371 -6.046 13.830 1.00 83.62 169 PHE A N 1
ATOM 1397 C CA . PHE A 1 169 ? -21.564 -6.558 14.936 1.00 83.62 169 PHE A CA 1
ATOM 1398 C C . PHE A 1 169 ? -21.283 -8.060 14.818 1.00 83.62 169 PHE A C 1
ATOM 1400 O O . PHE A 1 169 ? -20.220 -8.507 15.250 1.00 83.62 169 PHE A O 1
ATOM 1407 N N . LYS A 1 170 ? -22.184 -8.827 14.185 1.00 83.25 170 LYS A N 1
ATOM 1408 C CA . LYS A 1 170 ? -22.005 -10.266 13.944 1.00 83.25 170 LYS A CA 1
ATOM 1409 C C . LYS A 1 170 ? -20.798 -10.498 13.038 1.00 83.25 170 LYS A C 1
ATOM 1411 O O . LYS A 1 170 ? -19.855 -11.189 13.429 1.00 83.25 170 LYS A O 1
ATOM 1416 N N . SER A 1 171 ? -20.784 -9.859 11.869 1.00 89.44 171 SER A N 1
ATOM 1417 C CA . SER A 1 171 ? -19.672 -9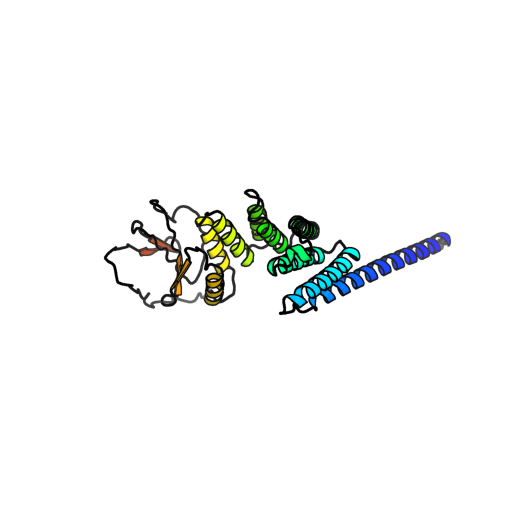.972 10.922 1.00 89.44 171 SER A CA 1
ATOM 1418 C C . SER A 1 171 ? -18.385 -9.362 11.480 1.00 89.44 171 SER A C 1
ATOM 1420 O O . SER A 1 171 ? -17.297 -9.901 11.258 1.00 89.44 171 SER A O 1
ATOM 1422 N N . ALA A 1 172 ? -18.486 -8.274 12.252 1.00 84.69 172 ALA A N 1
ATOM 1423 C CA . ALA A 1 172 ? -17.334 -7.667 12.909 1.00 84.69 172 ALA A CA 1
ATOM 1424 C C . ALA A 1 172 ? -16.664 -8.624 13.907 1.00 84.69 172 ALA A C 1
ATOM 1426 O O . ALA A 1 172 ? -15.447 -8.808 13.855 1.00 84.69 172 ALA A O 1
ATOM 1427 N N . PHE A 1 173 ? -17.451 -9.261 14.779 1.00 82.75 173 PHE A N 1
ATOM 1428 C CA . PHE A 1 173 ? -16.954 -10.214 15.768 1.00 82.75 173 PHE A CA 1
ATOM 1429 C C . PHE A 1 173 ? -16.356 -11.461 15.110 1.00 82.75 173 PHE A C 1
ATOM 1431 O O . PHE A 1 173 ? -15.253 -11.868 15.466 1.00 82.75 173 PHE A O 1
ATOM 1438 N N . HIS A 1 174 ? -17.026 -12.022 14.097 1.00 88.62 174 HIS A N 1
ATOM 1439 C CA . HIS A 1 174 ? -16.509 -13.166 13.342 1.00 88.62 174 HIS A CA 1
ATOM 1440 C C . HIS A 1 174 ? -15.117 -12.886 12.749 1.00 88.62 174 HIS A C 1
ATOM 1442 O O . HIS A 1 174 ? -14.174 -13.645 12.970 1.00 88.62 174 HIS A O 1
ATOM 1448 N N . ASN A 1 175 ? -14.955 -11.756 12.053 1.00 91.12 175 ASN A N 1
ATOM 1449 C CA . ASN A 1 175 ? -13.667 -11.383 11.466 1.00 91.12 175 ASN A CA 1
ATOM 1450 C C . ASN A 1 175 ? -12.613 -11.065 12.535 1.00 91.12 175 ASN A C 1
ATOM 1452 O O . ASN A 1 175 ? -11.435 -11.357 12.352 1.00 91.12 175 ASN A O 1
ATOM 1456 N N . LEU A 1 176 ? -13.015 -10.524 13.683 1.00 86.75 176 LEU A N 1
ATOM 1457 C CA . LEU A 1 176 ? -12.096 -10.321 14.796 1.00 86.75 176 LEU A CA 1
ATOM 1458 C C . LEU A 1 176 ? -11.566 -11.656 15.354 1.00 86.75 176 LEU A C 1
ATOM 1460 O O . LEU A 1 176 ? -10.378 -11.764 15.652 1.00 86.75 176 LEU A O 1
ATOM 1464 N N . MET A 1 177 ? -12.410 -12.688 15.437 1.00 85.88 177 MET A N 1
ATOM 1465 C CA . MET A 1 177 ? -11.965 -14.032 15.817 1.00 85.88 177 MET A CA 1
ATOM 1466 C C . MET A 1 177 ? -10.965 -14.594 14.807 1.00 85.88 177 MET A C 1
ATOM 1468 O O . MET A 1 177 ? -9.914 -15.082 15.217 1.00 85.88 177 MET A O 1
ATOM 1472 N N . LEU A 1 178 ? -11.229 -14.457 13.502 1.00 87.81 178 LEU A N 1
ATOM 1473 C CA . LEU A 1 178 ? -10.287 -14.877 12.457 1.00 87.81 178 LEU A CA 1
ATOM 1474 C C . LEU A 1 178 ? -8.945 -14.138 12.551 1.00 87.81 178 LEU A C 1
ATOM 1476 O O . LEU A 1 178 ? -7.898 -14.775 12.455 1.00 87.81 178 LEU A O 1
ATOM 1480 N N . PHE A 1 179 ? -8.954 -12.825 12.812 1.00 88.06 179 PHE A N 1
ATOM 1481 C CA . PHE A 1 179 ? -7.731 -12.056 13.063 1.00 88.06 179 PHE A CA 1
ATO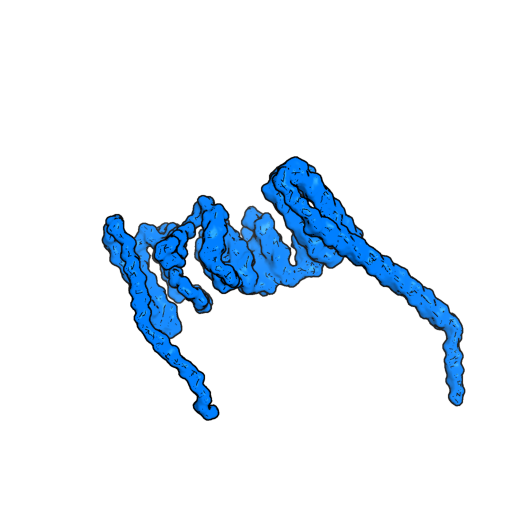M 1482 C C . PHE A 1 179 ? -6.889 -12.693 14.173 1.00 88.06 179 PHE A C 1
ATOM 1484 O O . PHE A 1 179 ? -5.708 -12.955 13.957 1.00 88.06 179 PHE A O 1
ATOM 1491 N N . PHE A 1 180 ? -7.496 -13.004 15.322 1.00 83.06 180 PHE A N 1
ATOM 1492 C CA . PHE A 1 180 ? -6.778 -13.638 16.427 1.00 83.06 180 PHE A CA 1
ATOM 1493 C C . PHE A 1 180 ? -6.287 -15.049 16.093 1.00 83.06 180 PHE A C 1
ATOM 1495 O O . PHE A 1 180 ? -5.188 -15.407 16.506 1.00 83.06 180 PHE A O 1
ATOM 1502 N N . CYS A 1 181 ? -7.063 -15.831 15.336 1.00 83.56 181 CYS A N 1
ATOM 1503 C CA . CYS A 1 181 ? -6.684 -17.190 14.937 1.00 83.56 181 CYS A CA 1
ATOM 1504 C C . CYS A 1 181 ? -5.444 -17.217 14.048 1.00 83.56 181 CYS A C 1
ATOM 1506 O O . CYS A 1 181 ? -4.581 -18.070 14.225 1.00 83.56 181 CYS A O 1
ATOM 1508 N N . TYR A 1 182 ? -5.366 -16.297 13.087 1.00 86.56 182 TYR A N 1
ATOM 1509 C CA . TYR A 1 182 ? -4.269 -16.269 12.122 1.00 86.56 182 TYR A CA 1
ATOM 1510 C C . TYR A 1 182 ? -3.046 -15.506 12.610 1.00 86.56 182 TYR A C 1
ATOM 1512 O O . TYR A 1 182 ? -1.989 -15.552 11.986 1.00 86.56 182 TYR A O 1
ATOM 1520 N N . SER A 1 183 ? -3.169 -14.765 13.704 1.00 83.31 183 SER A N 1
ATOM 1521 C CA . SER A 1 183 ? -2.063 -13.966 14.182 1.00 83.31 183 SER A CA 1
ATOM 1522 C C . SER A 1 183 ? -1.114 -14.777 15.066 1.00 83.31 183 SER A C 1
ATOM 1524 O O . SER A 1 183 ? -1.508 -15.290 16.107 1.00 83.31 183 SER A O 1
ATOM 1526 N N . GLU A 1 184 ? 0.160 -14.846 14.683 1.00 71.62 184 GLU A N 1
ATOM 1527 C CA . GLU A 1 184 ? 1.199 -15.568 15.442 1.00 71.62 184 GLU A CA 1
ATOM 1528 C C . GLU A 1 184 ? 1.628 -14.861 16.743 1.00 71.62 184 GLU A C 1
ATOM 1530 O O . GLU A 1 184 ? 2.431 -15.388 17.513 1.00 71.62 184 GLU A O 1
ATOM 1535 N N . TYR A 1 185 ? 1.131 -13.650 17.015 1.00 62.16 185 TYR A N 1
ATOM 1536 C CA . TYR A 1 185 ? 1.526 -12.917 18.216 1.00 62.16 185 TYR A CA 1
ATOM 1537 C C . TYR A 1 185 ? 0.773 -13.397 19.454 1.00 62.16 185 TYR A C 1
ATOM 1539 O O . TYR A 1 185 ? -0.386 -13.803 19.406 1.00 62.16 185 TYR A O 1
ATOM 1547 N N . SER A 1 186 ? 1.412 -13.187 20.606 1.00 62.12 186 SER A N 1
ATOM 1548 C CA . SER A 1 186 ? 0.748 -13.156 21.905 1.00 62.12 186 SER A CA 1
ATOM 1549 C C . SER A 1 186 ? -0.521 -12.301 21.825 1.00 62.12 186 SER A C 1
ATOM 1551 O O . SER A 1 186 ? -0.465 -11.072 21.717 1.00 62.12 186 SER A O 1
ATOM 1553 N N . LEU A 1 187 ? -1.672 -12.968 21.918 1.00 59.59 187 LEU A N 1
ATOM 1554 C CA . LEU A 1 187 ? -3.020 -12.390 21.915 1.00 59.59 187 LEU A CA 1
ATOM 1555 C C . LEU A 1 187 ? -3.125 -11.174 22.860 1.00 59.59 187 LEU A C 1
ATOM 1557 O O . LEU A 1 187 ? -3.814 -10.194 22.582 1.00 59.59 187 LEU A O 1
ATOM 1561 N N . ARG A 1 188 ? -2.348 -11.201 23.953 1.00 54.53 188 ARG A N 1
ATOM 1562 C CA . ARG A 1 188 ? -2.229 -10.141 24.961 1.00 54.53 188 ARG A CA 1
ATOM 1563 C C . ARG A 1 188 ? -1.649 -8.832 24.416 1.00 54.53 188 ARG A C 1
ATOM 1565 O O . ARG A 1 188 ? -2.129 -7.762 24.784 1.00 54.53 188 ARG A O 1
ATOM 1572 N N . GLU A 1 189 ? -0.617 -8.883 23.578 1.00 63.75 189 GLU A N 1
ATOM 1573 C CA . GLU A 1 189 ? 0.007 -7.673 23.021 1.00 63.75 189 GLU A CA 1
ATOM 1574 C C . GLU A 1 189 ? -0.882 -7.002 21.979 1.00 63.75 189 GLU A C 1
ATOM 1576 O O . GLU A 1 189 ? -0.973 -5.773 21.936 1.00 63.75 189 GLU A O 1
ATOM 1581 N N . GLN A 1 190 ? -1.572 -7.802 21.169 1.00 63.06 190 GLN A N 1
ATOM 1582 C CA . GLN A 1 190 ? -2.510 -7.284 20.181 1.00 63.06 190 GLN A CA 1
ATOM 1583 C C . GLN A 1 190 ? -3.725 -6.648 20.831 1.00 63.06 190 GLN A C 1
ATOM 1585 O O . GLN A 1 190 ? -4.097 -5.538 20.464 1.00 63.06 190 GLN A O 1
ATOM 1590 N N . LEU A 1 191 ? -4.290 -7.302 21.847 1.00 58.59 191 LEU A N 1
ATOM 1591 C CA . LEU A 1 191 ? -5.390 -6.751 22.628 1.00 58.59 191 LEU A CA 1
ATOM 1592 C C . LEU A 1 191 ? -5.034 -5.409 23.265 1.00 58.59 191 LEU A C 1
ATOM 1594 O O . LEU A 1 191 ? -5.857 -4.500 23.262 1.00 58.59 191 LEU A O 1
ATOM 1598 N N . ASN A 1 192 ? -3.811 -5.254 23.776 1.00 60.75 192 ASN A N 1
ATOM 1599 C CA . ASN A 1 192 ? -3.368 -3.983 24.346 1.00 60.75 192 ASN A CA 1
ATOM 1600 C C . ASN A 1 192 ? -3.275 -2.868 23.289 1.00 60.75 192 ASN A C 1
ATOM 1602 O O . ASN A 1 192 ? -3.661 -1.742 23.587 1.00 60.75 192 ASN A O 1
ATOM 1606 N N . ARG A 1 193 ? -2.827 -3.165 22.058 1.00 64.00 193 ARG A N 1
ATOM 1607 C CA . ARG A 1 193 ? -2.823 -2.182 20.955 1.00 64.00 193 ARG A CA 1
ATOM 1608 C C . ARG A 1 193 ? -4.233 -1.861 20.472 1.00 64.00 193 ARG A C 1
ATOM 1610 O O . ARG A 1 193 ? -4.591 -0.695 20.367 1.00 64.00 193 ARG A O 1
ATOM 1617 N N . MET A 1 194 ? -5.058 -2.887 20.270 1.00 60.94 194 MET A N 1
ATOM 1618 C CA . MET A 1 194 ? -6.458 -2.714 19.887 1.00 60.94 194 MET A CA 1
ATOM 1619 C C . MET A 1 194 ? -7.232 -1.918 20.932 1.00 60.94 194 MET A C 1
ATOM 1621 O O . MET A 1 194 ? -8.073 -1.113 20.565 1.00 60.94 194 MET A O 1
ATOM 1625 N N . LYS A 1 195 ? -6.937 -2.090 22.224 1.00 60.62 195 LYS A N 1
ATOM 1626 C CA . LYS A 1 195 ? -7.565 -1.315 23.295 1.00 60.62 195 LYS A CA 1
ATOM 1627 C C . LYS A 1 195 ? -7.261 0.177 23.197 1.00 60.62 195 LYS A C 1
ATOM 1629 O O . LYS A 1 195 ? -8.128 0.966 23.543 1.00 60.62 195 LYS A O 1
ATOM 1634 N N . GLU A 1 196 ? -6.062 0.560 22.766 1.00 59.88 196 GLU A N 1
ATOM 1635 C CA . GLU A 1 196 ? -5.699 1.964 22.540 1.00 59.88 196 GLU A CA 1
ATOM 1636 C C . GLU A 1 196 ? -6.392 2.536 21.294 1.00 59.88 196 GLU A C 1
ATOM 1638 O O . GLU A 1 196 ? -6.801 3.692 21.298 1.00 59.88 196 GLU A O 1
ATOM 1643 N N . GLU A 1 197 ? -6.594 1.711 20.266 1.00 55.25 197 GLU A N 1
ATOM 1644 C CA . GLU A 1 197 ? -7.219 2.106 18.996 1.00 55.25 197 GLU A CA 1
ATOM 1645 C C . GLU A 1 197 ? -8.760 2.066 19.010 1.00 55.25 197 GLU A C 1
ATOM 1647 O O . GLU A 1 197 ? -9.400 2.794 18.258 1.00 55.25 197 GLU A O 1
ATOM 1652 N N . LEU A 1 198 ? -9.365 1.224 19.854 1.00 52.53 198 LEU A N 1
ATOM 1653 C CA . LEU A 1 198 ? -10.816 1.044 20.012 1.00 52.53 198 LEU A CA 1
ATOM 1654 C C . LEU A 1 198 ? -11.403 1.882 21.164 1.00 52.53 198 LEU A C 1
ATOM 1656 O O . LEU A 1 198 ? -12.537 1.639 21.574 1.00 52.53 198 LEU A O 1
ATOM 1660 N N . LYS A 1 199 ? -10.648 2.857 21.701 1.00 51.94 199 LYS A N 1
ATOM 1661 C CA . LYS A 1 199 ? -11.097 3.750 22.792 1.00 51.94 199 LYS A CA 1
ATOM 1662 C C . LYS A 1 199 ? -12.357 4.556 22.462 1.00 51.94 199 LYS A C 1
ATOM 1664 O O . LYS A 1 199 ? -12.974 5.081 23.383 1.00 51.94 199 LYS A O 1
ATOM 1669 N N . GLU A 1 200 ? -12.752 4.623 21.196 1.00 46.91 200 GLU A N 1
ATOM 1670 C CA . GLU A 1 200 ? -14.024 5.197 20.766 1.00 46.91 200 GLU A CA 1
ATOM 1671 C C . GLU A 1 200 ? -15.048 4.068 20.521 1.00 46.91 200 GLU A C 1
ATOM 1673 O O . GLU A 1 200 ? -14.985 3.336 19.534 1.00 46.91 200 GLU A O 1
ATOM 1678 N N . ASP A 1 201 ? -15.972 3.911 21.474 1.00 47.66 201 ASP A N 1
ATOM 1679 C CA . ASP A 1 201 ? -17.270 3.220 21.364 1.00 47.66 201 ASP A CA 1
ATOM 1680 C C . ASP A 1 201 ? -17.317 1.702 21.089 1.00 47.66 201 ASP A C 1
ATOM 1682 O O . ASP A 1 201 ? -18.387 1.161 20.796 1.00 47.66 201 ASP A O 1
ATOM 1686 N N . ALA A 1 202 ? -16.216 0.955 21.219 1.00 47.44 202 ALA A N 1
ATOM 1687 C CA . ALA A 1 202 ? -16.269 -0.493 21.000 1.00 47.44 202 ALA A CA 1
ATOM 1688 C C . ALA A 1 202 ? -16.790 -1.278 22.231 1.00 47.44 202 ALA A C 1
ATOM 1690 O O . ALA A 1 202 ? -16.280 -1.095 23.338 1.00 47.44 202 ALA A O 1
ATOM 1691 N N . PRO A 1 203 ? -17.693 -2.264 22.056 1.00 51.44 203 PRO A N 1
ATOM 1692 C CA . PRO A 1 203 ? -18.197 -3.143 23.125 1.00 51.44 203 PRO A CA 1
ATOM 1693 C C . PRO A 1 203 ? -17.166 -4.135 23.713 1.00 51.44 203 PRO A C 1
ATOM 1695 O O . PRO A 1 203 ? -17.528 -5.110 24.370 1.00 51.44 203 PRO A O 1
ATOM 1698 N N . LEU A 1 204 ? -15.872 -3.928 23.478 1.00 49.34 204 LEU A N 1
ATOM 1699 C CA . LEU A 1 204 ? -14.791 -4.844 23.839 1.00 49.34 204 LEU A CA 1
ATOM 1700 C C . LEU A 1 204 ? -14.104 -4.400 25.130 1.00 49.34 204 LEU A C 1
ATOM 1702 O O . LEU A 1 204 ? -13.446 -3.366 25.179 1.00 49.34 204 LEU A O 1
ATOM 1706 N N . SER A 1 205 ? -14.179 -5.227 26.170 1.00 53.03 205 SER A N 1
ATOM 1707 C CA . SER A 1 205 ? -13.350 -5.093 27.370 1.00 53.03 205 SER A CA 1
ATOM 1708 C C . SER A 1 205 ? -12.567 -6.382 27.618 1.00 53.03 205 SER A C 1
ATOM 1710 O O . SER A 1 205 ? -13.018 -7.470 27.285 1.00 53.03 205 SER A O 1
ATOM 1712 N N . PHE A 1 206 ? -11.357 -6.278 28.160 1.00 45.97 206 PHE A N 1
ATOM 1713 C CA . PHE A 1 206 ? -10.520 -7.437 28.482 1.00 45.97 206 PHE A CA 1
ATOM 1714 C C . PHE A 1 206 ? -10.347 -7.530 29.990 1.00 45.97 206 PHE A C 1
ATOM 1716 O O . PHE A 1 206 ? -9.849 -6.586 30.617 1.00 45.97 206 PHE A O 1
ATOM 1723 N N . ASP A 1 207 ? -10.736 -8.661 30.569 1.00 53.78 207 ASP A N 1
ATOM 1724 C CA . ASP A 1 207 ? -10.547 -8.906 31.990 1.00 53.78 207 ASP A CA 1
ATOM 1725 C C . ASP A 1 207 ? -9.147 -9.483 32.230 1.00 53.78 207 ASP A C 1
ATOM 1727 O O . ASP A 1 207 ? -8.856 -10.657 31.997 1.00 53.78 207 ASP A O 1
ATOM 1731 N N . LYS A 1 208 ? -8.261 -8.627 32.751 1.00 45.91 208 LYS A N 1
ATOM 1732 C CA . LYS A 1 208 ? -6.873 -8.979 33.086 1.00 45.91 208 LYS A CA 1
ATOM 1733 C C . LYS A 1 208 ? -6.768 -10.123 34.097 1.00 45.91 208 LYS A C 1
ATOM 1735 O O . LYS A 1 208 ? -5.727 -10.772 34.147 1.00 45.91 208 LYS A O 1
ATOM 1740 N N . LYS A 1 209 ? -7.789 -10.322 34.934 1.00 46.62 209 LYS A N 1
ATOM 1741 C CA . LYS A 1 209 ? -7.794 -11.319 36.005 1.00 46.62 209 LYS A CA 1
ATOM 1742 C C . LYS A 1 209 ? -8.139 -12.706 35.471 1.00 46.62 209 LYS A C 1
ATOM 1744 O O . LYS A 1 209 ? -7.640 -13.692 36.010 1.00 46.62 209 LYS A O 1
ATOM 1749 N N . THR A 1 210 ? -8.987 -12.794 34.454 1.00 47.03 210 THR A N 1
ATOM 1750 C CA . THR A 1 210 ? -9.444 -14.070 33.879 1.00 47.03 210 THR A CA 1
ATOM 1751 C C . THR A 1 210 ? -8.753 -14.408 32.562 1.00 47.03 210 THR A C 1
ATOM 1753 O O . THR A 1 210 ? -8.731 -15.567 32.175 1.00 47.03 210 THR A O 1
ATOM 1756 N N . GLY A 1 211 ? -8.148 -13.426 31.887 1.00 43.38 211 GLY A N 1
ATOM 1757 C CA . GLY A 1 211 ? -7.622 -13.613 30.535 1.00 43.38 211 GLY A CA 1
ATOM 1758 C C . GLY A 1 211 ? -8.726 -13.695 29.477 1.00 43.38 211 GLY A C 1
ATOM 1759 O O . GLY A 1 211 ? -8.433 -13.971 28.316 1.00 43.38 211 GLY A O 1
ATOM 1760 N N . CYS A 1 212 ? -9.981 -13.444 29.862 1.00 43.66 212 CYS A N 1
ATOM 1761 C CA . CYS A 1 212 ? -11.135 -13.517 28.983 1.00 43.66 212 CYS A CA 1
ATOM 1762 C C . CYS A 1 212 ? -11.380 -12.180 28.277 1.00 43.66 212 CYS A C 1
ATOM 1764 O O . CYS A 1 212 ? -11.240 -11.090 28.847 1.00 43.66 212 CYS A O 1
ATOM 1766 N N . MET A 1 213 ? -11.805 -12.276 27.020 1.00 44.56 213 MET A N 1
ATOM 1767 C CA . MET A 1 213 ? -12.321 -11.147 26.261 1.00 44.56 213 MET A CA 1
ATOM 1768 C C . MET A 1 213 ? -13.821 -11.032 26.525 1.00 44.56 213 MET A C 1
ATOM 1770 O O . MET A 1 213 ? -14.573 -11.964 26.259 1.00 44.56 213 MET A O 1
ATOM 1774 N N . LYS A 1 214 ? -14.251 -9.891 27.055 1.00 51.97 214 LYS A N 1
ATOM 1775 C CA . LYS A 1 214 ? -15.655 -9.536 27.231 1.00 51.97 214 LYS A CA 1
ATOM 1776 C C . LYS A 1 214 ? -16.099 -8.716 26.025 1.00 51.97 214 LYS A C 1
ATOM 1778 O O . LYS A 1 214 ? -15.756 -7.541 25.901 1.00 51.97 214 LYS A O 1
ATOM 1783 N N . TYR A 1 215 ? -16.869 -9.347 25.147 1.00 45.81 215 TYR A N 1
ATOM 1784 C CA . TYR A 1 215 ? -17.619 -8.668 24.094 1.00 45.81 215 TYR A CA 1
ATOM 1785 C C . TYR A 1 215 ? -19.029 -8.394 24.629 1.00 45.81 215 TYR A C 1
ATOM 1787 O O . TYR A 1 215 ? -19.778 -9.325 24.917 1.00 45.81 215 TYR A O 1
ATOM 1795 N N . THR A 1 216 ? -19.362 -7.124 24.844 1.00 44.97 216 THR A N 1
ATOM 1796 C CA . THR A 1 216 ? -20.663 -6.690 25.369 1.00 44.97 216 THR A CA 1
ATOM 1797 C C . THR A 1 216 ? -21.567 -6.347 24.197 1.00 44.97 216 THR A C 1
ATOM 1799 O O . THR A 1 216 ? -21.630 -5.198 23.770 1.00 44.97 216 THR A O 1
ATOM 1802 N N . VAL A 1 217 ? -22.255 -7.335 23.632 1.00 41.41 217 VAL A N 1
ATOM 1803 C CA . VAL A 1 217 ? -23.259 -7.033 22.607 1.00 41.41 217 VAL A CA 1
ATOM 1804 C C . VAL A 1 217 ? -24.460 -6.421 23.310 1.00 41.41 217 VAL A C 1
ATOM 1806 O O . VAL A 1 217 ? -25.155 -7.106 24.058 1.00 41.41 217 VAL A O 1
ATOM 1809 N N . ILE A 1 218 ? -24.721 -5.137 23.074 1.00 40.22 218 ILE A N 1
ATOM 1810 C CA . ILE A 1 218 ? -26.016 -4.552 23.425 1.00 40.22 218 ILE A CA 1
ATOM 1811 C C . ILE A 1 218 ? -27.000 -5.046 22.364 1.00 40.22 218 ILE A C 1
ATOM 1813 O O . ILE A 1 218 ? -27.208 -4.406 21.334 1.00 40.22 218 ILE A O 1
ATOM 1817 N N . VAL A 1 219 ? -27.542 -6.243 22.576 1.00 38.25 219 VAL A N 1
ATOM 1818 C CA . VAL A 1 219 ? -28.666 -6.752 21.791 1.00 38.25 219 VAL A CA 1
ATOM 1819 C C . VAL A 1 219 ? -29.919 -6.125 22.391 1.00 38.25 219 VAL A C 1
ATOM 1821 O O . VAL A 1 219 ? -30.246 -6.374 23.549 1.00 38.25 219 VAL A O 1
ATOM 1824 N N . GLY A 1 220 ? -30.607 -5.262 21.645 1.00 38.44 220 GLY A N 1
ATOM 1825 C CA . GLY A 1 220 ? -31.973 -4.897 22.021 1.00 38.44 220 GLY A CA 1
ATOM 1826 C C . GLY A 1 220 ? -32.862 -6.136 21.913 1.00 38.44 220 GLY A C 1
ATOM 1827 O O . GLY A 1 220 ? -32.761 -6.800 20.894 1.00 38.44 220 GLY A O 1
ATOM 1828 N N . ASP A 1 221 ? -33.654 -6.431 22.953 1.00 31.23 221 ASP A N 1
ATOM 1829 C CA . ASP A 1 221 ? -34.752 -7.416 23.147 1.00 31.23 221 ASP A CA 1
ATOM 1830 C C . ASP A 1 221 ? -34.800 -8.750 22.355 1.00 31.23 221 ASP A C 1
ATOM 1832 O O . ASP A 1 221 ? -35.775 -9.488 22.471 1.00 31.23 221 ASP A O 1
ATOM 1836 N N . GLY A 1 222 ? -33.772 -9.115 21.596 1.00 34.28 222 GLY A N 1
ATOM 1837 C CA . GLY A 1 222 ? -33.688 -10.334 20.804 1.00 34.28 222 GLY A CA 1
ATOM 1838 C C . GLY A 1 222 ? -32.734 -11.341 21.433 1.00 34.28 222 GLY A C 1
ATOM 1839 O O . GLY A 1 222 ? -31.585 -11.025 21.734 1.00 34.28 222 GLY A O 1
ATOM 1840 N N . GLU A 1 223 ? -33.216 -12.564 21.614 1.00 32.28 223 GLU A N 1
ATOM 1841 C CA . GLU A 1 223 ? -32.411 -13.735 21.960 1.00 32.28 223 GLU A CA 1
ATOM 1842 C C . GLU A 1 223 ? -31.556 -14.136 20.742 1.00 32.28 223 GLU A C 1
ATOM 1844 O O . GLU A 1 223 ? -32.041 -14.109 19.609 1.00 32.28 223 GLU A O 1
ATOM 1849 N N . PHE A 1 224 ? -30.278 -14.469 20.947 1.00 36.72 224 PHE A N 1
ATOM 1850 C CA . PHE A 1 224 ? -29.365 -14.861 19.867 1.00 36.72 224 PHE A CA 1
ATOM 1851 C C . PHE A 1 224 ? -28.850 -16.281 20.120 1.00 36.72 224 PHE A C 1
ATOM 1853 O O . PHE A 1 224 ? -28.082 -16.503 21.056 1.00 36.72 224 PHE A O 1
ATOM 1860 N N . ASP A 1 225 ? -29.284 -17.233 19.293 1.00 38.03 225 ASP A N 1
ATOM 1861 C CA . ASP A 1 225 ? -28.856 -18.633 19.345 1.00 38.03 225 ASP A CA 1
ATOM 1862 C C . ASP A 1 225 ? -27.687 -18.864 18.367 1.00 38.03 225 ASP A C 1
ATOM 1864 O O . ASP A 1 225 ? -27.742 -18.482 17.198 1.00 38.03 225 ASP A O 1
ATOM 1868 N N . PHE A 1 226 ? -26.603 -19.472 18.852 1.00 36.78 226 PHE A N 1
ATOM 1869 C CA . PHE A 1 226 ? -25.397 -19.771 18.070 1.00 36.78 226 PHE A CA 1
ATOM 1870 C C . PHE A 1 226 ? -25.473 -21.119 17.330 1.00 36.78 226 PHE A C 1
ATOM 1872 O O . PHE A 1 226 ? -24.534 -21.462 16.611 1.00 36.78 226 PHE A O 1
ATOM 1879 N N . LYS A 1 227 ? -26.556 -21.890 17.499 1.00 33.22 227 LYS A N 1
ATOM 1880 C CA . LYS A 1 227 ? -26.696 -23.243 16.935 1.00 33.22 227 LYS A CA 1
ATOM 1881 C C . LYS A 1 227 ? -26.857 -23.303 15.414 1.00 33.22 227 LYS A C 1
ATOM 1883 O O . LYS A 1 227 ? -26.490 -24.318 14.830 1.00 33.22 227 LYS A O 1
ATOM 1888 N N . ASP A 1 228 ? -27.360 -22.251 14.773 1.00 33.78 228 ASP A N 1
ATOM 1889 C CA . ASP A 1 228 ? -27.914 -22.392 13.417 1.00 33.78 228 ASP A CA 1
ATOM 1890 C C . ASP A 1 228 ? -26.960 -22.079 12.256 1.00 33.78 228 ASP A C 1
ATOM 1892 O O . ASP A 1 228 ? -27.281 -22.388 11.111 1.00 33.78 228 ASP A O 1
ATOM 1896 N N . GLU A 1 229 ? -25.772 -21.512 12.487 1.00 37.66 229 GLU A N 1
ATOM 1897 C CA . GLU A 1 229 ? -24.941 -21.048 11.366 1.00 37.66 229 GLU A CA 1
ATOM 1898 C C . GLU A 1 229 ? -23.456 -21.379 11.511 1.00 37.66 229 GLU A C 1
ATOM 1900 O O . GLU A 1 229 ? -22.642 -20.510 11.806 1.00 37.66 229 GLU A O 1
ATOM 1905 N N . GLY A 1 230 ? -23.108 -22.643 11.244 1.00 34.94 230 GLY A N 1
ATOM 1906 C CA . GLY A 1 230 ? -21.896 -23.031 10.504 1.00 34.94 230 GLY A CA 1
ATOM 1907 C C . GLY A 1 230 ? -20.563 -22.374 10.886 1.00 34.94 230 GLY A C 1
ATOM 1908 O O . GLY A 1 230 ? -19.717 -22.181 10.010 1.00 34.94 230 GLY A O 1
ATOM 1909 N N . PHE A 1 231 ? -20.347 -22.016 12.153 1.00 36.00 231 PHE A N 1
ATOM 1910 C CA . PHE A 1 231 ? -19.053 -21.519 12.605 1.00 36.00 231 PHE A CA 1
ATOM 1911 C C . PHE A 1 231 ? -18.026 -22.641 12.440 1.00 36.00 231 PHE A C 1
ATOM 1913 O O . PHE A 1 231 ? -18.128 -23.690 13.073 1.00 36.00 231 PHE A O 1
ATOM 1920 N N . LEU A 1 232 ? -17.040 -22.420 11.566 1.00 35.53 232 LEU A N 1
ATOM 1921 C CA . LEU A 1 232 ? -15.889 -23.308 11.429 1.00 35.53 232 LEU A CA 1
ATOM 1922 C C . LEU A 1 232 ? -15.271 -23.577 12.806 1.00 35.53 232 LEU A C 1
ATOM 1924 O O . LEU A 1 232 ? -15.151 -22.667 13.627 1.00 35.53 232 LEU A O 1
ATOM 1928 N N . HIS A 1 233 ? -14.854 -24.824 13.023 1.00 41.72 233 HIS A N 1
ATOM 1929 C CA . HIS A 1 233 ? -14.127 -25.272 14.207 1.00 41.72 233 HIS A CA 1
ATOM 1930 C C . HIS A 1 233 ? -12.846 -24.450 14.399 1.00 41.72 233 HIS A C 1
ATOM 1932 O O . HIS A 1 233 ? -11.789 -24.755 13.851 1.00 41.72 233 HIS A O 1
ATOM 1938 N N . ILE A 1 234 ? -12.945 -23.381 15.180 1.00 38.41 234 ILE A N 1
ATOM 1939 C CA . ILE A 1 234 ? -11.813 -22.558 15.577 1.00 38.41 234 ILE A CA 1
ATOM 1940 C C . ILE A 1 234 ? -11.222 -23.185 16.845 1.00 38.41 234 ILE A C 1
ATOM 1942 O O . ILE A 1 234 ? -11.783 -23.052 17.932 1.00 38.41 234 ILE A O 1
ATOM 1946 N N . SER A 1 235 ? -10.090 -23.885 16.727 1.00 36.62 235 SER A N 1
ATOM 1947 C CA . SER A 1 235 ? -9.349 -24.382 17.893 1.00 36.62 235 SER A CA 1
ATOM 1948 C C . SER A 1 235 ? -8.498 -23.256 18.489 1.00 36.62 235 SER A C 1
ATOM 1950 O O . SER A 1 235 ? -7.288 -23.183 18.267 1.00 36.62 235 SER A O 1
ATOM 1952 N N . THR A 1 236 ? -9.117 -22.337 19.223 1.00 40.50 236 THR A N 1
ATOM 1953 C CA . THR A 1 236 ? -8.372 -21.370 20.038 1.00 40.50 236 THR A CA 1
ATOM 1954 C C . THR A 1 236 ? -8.283 -21.867 21.484 1.00 40.50 236 THR A C 1
ATOM 1956 O O . THR A 1 236 ? -9.215 -22.495 21.985 1.00 40.50 236 THR A O 1
ATOM 1959 N N . PRO A 1 237 ? -7.186 -21.576 22.208 1.00 31.83 237 PRO A N 1
ATOM 1960 C CA . PRO A 1 237 ? -7.059 -21.906 23.630 1.00 31.83 237 PRO A CA 1
ATOM 1961 C C . PRO A 1 237 ? -7.936 -21.030 24.548 1.00 31.83 237 PRO A C 1
ATOM 1963 O O . PRO A 1 237 ? -7.828 -21.124 25.768 1.00 31.83 237 PRO A O 1
ATOM 1966 N N . LEU A 1 238 ? -8.782 -20.155 23.995 1.00 36.78 238 LEU A N 1
ATOM 1967 C CA . LEU A 1 238 ? -9.631 -19.239 24.751 1.00 36.78 238 LEU A CA 1
ATOM 1968 C C . LEU A 1 238 ? -11.102 -19.586 24.541 1.00 36.78 238 LEU A C 1
ATOM 1970 O O . LEU A 1 238 ? -11.580 -19.621 23.411 1.00 36.78 238 LEU A O 1
ATOM 1974 N N . GLN A 1 239 ? -11.827 -19.771 25.645 1.00 40.41 239 GLN A N 1
ATOM 1975 C CA . GLN A 1 239 ? -13.283 -19.871 25.631 1.00 40.41 239 GLN A CA 1
ATOM 1976 C C . GLN A 1 239 ? -13.882 -18.468 25.433 1.00 40.41 239 GLN A C 1
ATOM 1978 O O . GLN A 1 239 ? -13.591 -17.569 26.232 1.00 40.41 239 GLN A O 1
ATOM 1983 N N . PRO A 1 240 ? -14.690 -18.234 24.387 1.00 38.25 240 PRO A N 1
ATOM 1984 C CA . PRO A 1 240 ? -15.411 -16.977 24.250 1.00 38.25 240 PRO A CA 1
ATOM 1985 C C . PRO A 1 240 ? -16.431 -16.851 25.387 1.00 38.25 240 PRO A C 1
ATOM 1987 O O . PRO A 1 240 ? -17.200 -17.775 25.645 1.00 38.25 240 PRO A O 1
ATOM 1990 N N . VAL A 1 241 ? -16.448 -15.701 26.064 1.00 39.66 241 VAL A N 1
ATOM 1991 C CA . VAL A 1 241 ? -17.454 -15.380 27.086 1.00 39.66 241 VAL A CA 1
ATOM 1992 C C . VAL A 1 241 ? -18.291 -14.215 26.572 1.00 39.66 241 VAL A C 1
ATOM 1994 O O . VAL A 1 241 ? -17.812 -13.085 26.458 1.00 39.66 241 VAL A O 1
ATOM 1997 N N . VAL A 1 242 ? -19.544 -14.504 26.228 1.00 39.91 242 VAL A N 1
ATOM 1998 C CA . VAL A 1 242 ? -20.517 -13.508 25.766 1.00 39.91 242 VAL A CA 1
ATOM 1999 C C . VAL A 1 242 ? -21.270 -12.973 26.980 1.00 39.91 242 VAL A C 1
ATOM 2001 O O . VAL A 1 242 ? -21.765 -13.747 27.796 1.00 39.91 242 VAL A O 1
ATOM 2004 N N . TYR A 1 243 ? -21.353 -11.649 27.110 1.00 39.94 243 TYR A N 1
ATOM 2005 C CA . TYR A 1 243 ? -22.154 -11.000 28.147 1.00 39.94 243 TYR A CA 1
ATOM 2006 C C . TYR A 1 243 ? -23.334 -10.281 27.491 1.00 39.94 243 TYR A C 1
ATOM 2008 O O . TYR A 1 243 ? -23.124 -9.461 26.597 1.00 39.94 243 TYR A O 1
ATOM 2016 N N . ALA A 1 244 ? -24.548 -10.577 27.957 1.00 38.06 244 ALA A N 1
ATOM 2017 C CA . ALA A 1 244 ? -25.785 -9.914 27.552 1.00 38.06 244 ALA A CA 1
ATOM 2018 C C . ALA A 1 244 ? -26.295 -8.993 28.674 1.00 38.06 244 ALA A C 1
ATOM 2020 O O . ALA A 1 244 ? -26.156 -9.308 29.856 1.00 38.06 244 ALA A O 1
ATOM 2021 N N . ASP A 1 245 ? -26.888 -7.858 28.296 1.00 34.06 245 ASP A N 1
ATOM 2022 C CA . ASP A 1 245 ? -27.379 -6.824 29.225 1.00 34.06 245 ASP A CA 1
ATOM 2023 C C . ASP A 1 245 ? -28.687 -7.234 29.943 1.00 34.06 245 ASP A C 1
ATOM 2025 O O . ASP A 1 245 ? -29.070 -6.657 30.961 1.00 34.06 245 ASP A O 1
ATOM 2029 N N . LYS A 1 246 ? -29.358 -8.285 29.447 1.00 40.94 246 LYS A N 1
ATOM 2030 C CA . LYS A 1 246 ? -30.483 -8.970 30.099 1.00 40.94 246 LYS A CA 1
ATOM 2031 C C . LYS A 1 246 ? -30.182 -10.476 30.179 1.00 40.94 246 LYS A C 1
ATOM 2033 O O . LYS A 1 246 ? -29.815 -11.059 29.160 1.00 40.94 246 LYS A O 1
ATOM 2038 N N . PRO A 1 247 ? -30.319 -11.125 31.351 1.00 38.69 247 PRO A N 1
ATOM 2039 C CA . PRO A 1 247 ? -30.081 -12.554 31.493 1.00 38.69 247 PRO A CA 1
ATOM 2040 C C . PRO A 1 247 ? -31.316 -13.319 31.012 1.00 38.69 247 PRO A C 1
ATOM 2042 O O . PRO A 1 247 ? -32.196 -13.664 31.794 1.00 38.69 247 PRO A O 1
ATOM 2045 N N . SER A 1 248 ? -31.397 -13.573 29.715 1.00 40.1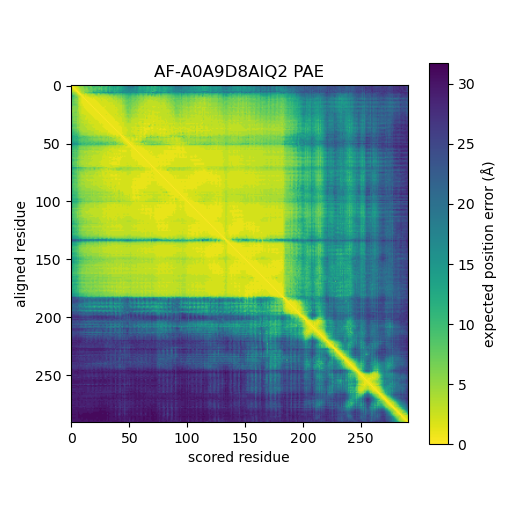2 248 SER A N 1
ATOM 2046 C CA . SER A 1 248 ? -32.285 -14.596 29.166 1.00 40.12 248 SER A CA 1
ATOM 2047 C C . SER A 1 248 ? -31.551 -15.259 28.014 1.00 40.12 248 SER A C 1
ATOM 2049 O O . SER A 1 248 ? -31.349 -14.644 26.970 1.00 40.12 248 SER A O 1
ATOM 2051 N N . GLY A 1 249 ? -31.051 -16.462 28.266 1.00 39.38 249 GLY A N 1
ATOM 2052 C CA . GLY A 1 249 ? -30.333 -17.244 27.272 1.00 39.38 249 GLY A CA 1
ATOM 2053 C C . GLY A 1 249 ? -29.305 -18.144 27.932 1.00 39.38 249 GLY A C 1
ATOM 2054 O O . GLY A 1 249 ? -28.281 -17.689 28.439 1.00 39.38 249 GLY A O 1
ATOM 2055 N N . GLU A 1 250 ? -29.607 -19.434 27.953 1.00 43.47 250 GLU A N 1
ATOM 2056 C CA . GLU A 1 250 ? -28.658 -20.496 28.262 1.00 43.47 250 GLU A CA 1
ATOM 2057 C C . GLU A 1 250 ? -27.540 -20.481 27.206 1.00 43.47 250 GLU A C 1
ATOM 2059 O O . GLU A 1 250 ? -27.821 -20.582 26.013 1.00 43.47 250 GLU A O 1
ATOM 2064 N N . ILE A 1 251 ? -26.274 -20.360 27.617 1.00 44.41 251 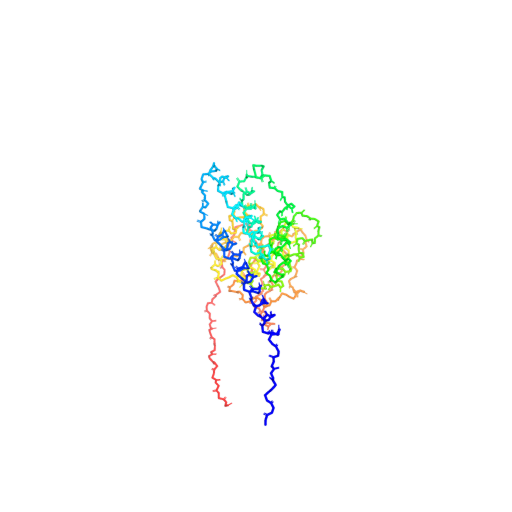ILE A N 1
ATOM 2065 C CA . ILE A 1 251 ? -25.148 -20.529 26.686 1.00 44.41 251 ILE A CA 1
ATOM 2066 C C . ILE A 1 251 ? -24.690 -21.978 26.788 1.00 44.41 251 ILE A C 1
ATOM 2068 O O . ILE A 1 251 ? -24.340 -22.456 27.870 1.00 44.41 251 ILE A O 1
ATOM 2072 N N . VAL A 1 252 ? -24.686 -22.681 25.659 1.00 40.50 252 VAL A N 1
ATOM 2073 C CA . VAL A 1 252 ? -24.285 -24.086 25.586 1.00 40.50 252 VAL A CA 1
ATOM 2074 C C . VAL A 1 252 ? -23.099 -24.218 24.641 1.00 40.50 252 VAL A C 1
ATOM 2076 O O . VAL A 1 252 ? -23.165 -23.783 23.494 1.00 40.50 252 VAL A O 1
ATOM 2079 N N . LEU A 1 253 ? -22.011 -24.812 25.128 1.00 38.28 253 LEU A N 1
ATOM 2080 C CA . LEU A 1 253 ? -20.806 -25.097 24.351 1.00 38.28 253 LEU A CA 1
ATOM 2081 C C . LEU A 1 253 ? -20.736 -26.592 24.034 1.00 38.28 253 LEU A C 1
ATOM 2083 O O . LEU A 1 253 ? -20.826 -27.434 24.931 1.00 38.28 253 LEU A O 1
ATOM 2087 N N . TYR A 1 254 ? -20.510 -26.906 22.761 1.00 39.94 254 TYR A N 1
ATOM 2088 C CA . TYR A 1 254 ? -20.297 -28.262 22.255 1.00 39.94 254 TYR A CA 1
ATOM 2089 C C . TYR A 1 254 ? -18.877 -28.416 21.701 1.00 39.94 254 TYR A C 1
ATOM 2091 O O . TYR A 1 254 ? -18.296 -27.456 21.189 1.00 39.94 254 TYR A O 1
ATOM 2099 N N . LYS A 1 255 ? -18.340 -29.637 21.775 1.00 37.91 255 LYS A N 1
ATOM 2100 C CA . LYS A 1 255 ? -17.143 -30.086 21.051 1.00 37.91 255 LYS A CA 1
ATOM 2101 C C . LYS A 1 255 ? -17.425 -31.486 20.518 1.00 37.91 255 LYS A C 1
ATOM 2103 O O . LYS A 1 255 ? -17.769 -32.356 21.307 1.00 37.91 255 LYS A O 1
ATOM 2108 N N . ASP A 1 256 ? -17.275 -31.690 19.214 1.00 40.03 256 ASP A N 1
ATOM 2109 C CA . ASP A 1 256 ? -17.446 -32.998 18.562 1.00 40.03 256 ASP A CA 1
ATOM 2110 C C . ASP A 1 256 ? -18.794 -33.676 18.901 1.00 40.03 256 ASP A C 1
ATOM 2112 O O . ASP A 1 256 ? -18.828 -34.838 19.291 1.00 40.03 256 ASP A O 1
ATOM 2116 N N . ASP A 1 257 ? -19.902 -32.925 18.838 1.00 39.66 257 ASP A N 1
ATOM 2117 C CA . ASP A 1 257 ? -21.262 -33.346 19.247 1.00 39.66 257 ASP A CA 1
ATOM 2118 C C . ASP A 1 257 ? -21.423 -33.738 20.729 1.00 39.66 257 ASP A C 1
ATOM 2120 O O . ASP A 1 257 ? -22.498 -34.142 21.176 1.00 39.66 257 ASP A O 1
ATOM 2124 N N . ILE A 1 258 ? -20.380 -33.545 21.535 1.00 36.28 258 ILE A N 1
ATOM 2125 C CA . ILE A 1 258 ? -20.393 -33.771 22.975 1.00 36.28 258 ILE A CA 1
ATOM 2126 C C . ILE A 1 258 ? -20.627 -32.430 23.676 1.00 36.28 258 ILE A C 1
ATOM 2128 O O . ILE A 1 258 ? -19.891 -31.455 23.487 1.00 36.28 258 ILE A O 1
ATOM 2132 N N . LEU A 1 259 ? -21.667 -32.379 24.515 1.00 42.81 259 LEU A N 1
ATOM 2133 C CA . LEU A 1 259 ? -21.945 -31.249 25.400 1.00 42.81 259 LEU A CA 1
ATOM 2134 C C . LEU A 1 259 ? -20.743 -31.020 26.327 1.00 42.81 259 LEU A C 1
ATOM 2136 O O . LEU A 1 259 ? -20.480 -31.817 27.225 1.00 42.81 259 LEU A O 1
ATOM 2140 N N . CYS A 1 260 ? -20.029 -29.919 26.115 1.00 40.50 260 CYS A N 1
ATOM 2141 C CA . CYS A 1 260 ? -18.820 -29.583 26.867 1.00 40.50 260 CYS A CA 1
ATOM 2142 C C . CYS A 1 260 ? -19.084 -28.639 28.033 1.00 40.50 260 CYS A C 1
ATOM 2144 O O . CYS A 1 260 ? -18.307 -28.593 28.983 1.00 40.50 260 CYS A O 1
ATOM 2146 N N . GLY A 1 261 ? -20.177 -27.884 27.978 1.00 39.62 261 GLY A N 1
ATOM 2147 C CA . GLY A 1 261 ? -20.580 -27.029 29.079 1.00 39.62 261 GLY A CA 1
ATOM 2148 C C . GLY A 1 261 ? -21.950 -26.426 28.842 1.00 39.62 261 GLY A C 1
ATOM 2149 O O . GLY A 1 261 ? -22.249 -25.952 27.748 1.00 39.62 261 GLY A O 1
ATOM 2150 N N . LYS A 1 262 ? -22.771 -26.434 29.888 1.00 38.59 262 LYS A N 1
ATOM 2151 C CA . LYS A 1 262 ? -24.048 -25.728 29.948 1.00 38.59 262 LYS A CA 1
ATOM 2152 C C . LYS A 1 262 ? -23.915 -24.631 30.996 1.00 38.59 262 LYS A C 1
ATOM 2154 O O . LYS A 1 262 ? -23.610 -24.919 32.153 1.00 38.59 262 LYS A O 1
ATOM 2159 N N . PHE A 1 263 ? -24.122 -23.386 30.586 1.00 41.03 263 PHE A N 1
ATOM 2160 C CA . PHE A 1 263 ? -24.049 -22.231 31.468 1.00 41.03 263 PHE A CA 1
ATOM 2161 C C . PHE A 1 263 ? -25.458 -21.693 31.672 1.00 41.03 263 PHE A C 1
ATOM 2163 O O . PHE A 1 263 ? -26.023 -21.013 30.815 1.00 41.03 263 PHE A O 1
ATOM 2170 N N . GLU A 1 264 ? -26.028 -22.017 32.829 1.00 34.47 264 GLU A N 1
ATOM 2171 C CA . GLU A 1 264 ? -27.233 -21.357 33.309 1.00 34.47 264 GLU A CA 1
ATOM 2172 C C . GLU A 1 264 ? -26.849 -20.066 34.021 1.00 34.47 264 GLU A C 1
ATOM 2174 O O . GLU A 1 264 ? -26.137 -20.063 35.030 1.00 34.47 264 GLU A O 1
ATOM 2179 N N . PHE A 1 265 ? -27.371 -18.952 33.523 1.00 38.66 265 PHE A N 1
ATOM 2180 C CA . PHE A 1 265 ? -27.340 -17.708 34.268 1.00 38.66 265 PHE A CA 1
ATOM 2181 C C . PHE A 1 265 ? -28.344 -17.783 35.420 1.00 38.66 265 PHE A C 1
ATOM 2183 O O . PHE A 1 265 ? -29.538 -17.548 35.245 1.00 38.66 265 PHE A O 1
ATOM 2190 N N . ARG A 1 266 ? -27.858 -18.051 36.636 1.00 33.44 266 ARG A N 1
ATOM 2191 C CA . ARG A 1 266 ? -28.600 -17.691 37.849 1.00 33.44 266 ARG A CA 1
ATOM 2192 C C . ARG A 1 266 ? -28.333 -16.231 38.163 1.00 33.44 266 ARG A C 1
ATOM 2194 O O . ARG A 1 266 ? -27.347 -15.883 38.807 1.00 33.44 266 ARG A O 1
ATOM 2201 N N . GLY A 1 267 ? -29.214 -15.367 37.676 1.00 36.19 267 GLY A N 1
ATOM 2202 C CA . GLY A 1 267 ? -29.207 -13.968 38.068 1.00 36.19 267 GLY A CA 1
ATOM 2203 C C . GLY A 1 267 ? -29.549 -13.837 39.549 1.00 36.19 267 GLY A C 1
ATOM 2204 O O . GLY A 1 267 ? -30.700 -14.023 39.929 1.00 36.19 267 GLY A O 1
ATOM 2205 N N . THR A 1 268 ? -28.577 -13.467 40.379 1.00 37.31 268 THR A N 1
ATOM 2206 C CA . THR A 1 268 ? -28.861 -12.893 41.697 1.00 37.31 268 THR A CA 1
ATOM 2207 C C . THR A 1 268 ? -27.879 -11.775 42.008 1.00 37.31 268 THR A C 1
ATOM 2209 O O . THR A 1 268 ? -26.730 -12.043 42.337 1.00 37.31 268 THR A O 1
ATOM 2212 N N . GLY A 1 269 ? -28.386 -10.542 41.967 1.00 36.03 269 GLY A N 1
ATOM 2213 C CA . GLY A 1 269 ? -27.893 -9.436 42.785 1.00 36.03 269 GLY A CA 1
ATOM 2214 C C . GLY A 1 269 ? -26.591 -8.773 42.341 1.00 36.03 269 GLY A C 1
ATOM 2215 O O . GLY A 1 269 ? -25.626 -9.413 41.940 1.00 36.03 269 GLY A O 1
ATOM 2216 N N . LYS A 1 270 ? -26.587 -7.442 42.450 1.00 39.00 270 LYS A N 1
ATOM 2217 C CA . LYS A 1 270 ? -25.387 -6.607 42.391 1.00 39.00 270 LYS A CA 1
ATOM 2218 C C . LYS A 1 270 ? -24.361 -7.157 43.383 1.00 39.00 270 LYS A C 1
ATOM 2220 O O . LYS A 1 270 ? -24.720 -7.453 44.516 1.00 39.00 270 LYS A O 1
ATOM 2225 N N . ASP A 1 271 ? -23.119 -7.248 42.932 1.00 41.34 271 ASP A N 1
ATOM 2226 C CA . ASP A 1 271 ? -21.943 -7.670 43.694 1.00 41.34 271 ASP A CA 1
ATOM 2227 C C . ASP A 1 271 ? -21.817 -9.186 43.887 1.00 41.34 271 ASP A C 1
ATOM 2229 O O . ASP A 1 271 ? -22.214 -9.735 44.907 1.00 41.34 271 ASP A O 1
ATOM 2233 N N . ASN A 1 272 ? -21.215 -9.866 42.900 1.00 31.77 272 ASN A N 1
ATOM 2234 C CA . ASN A 1 272 ? -20.139 -10.847 43.113 1.00 31.77 272 ASN A CA 1
ATOM 2235 C C . ASN A 1 272 ? -19.614 -11.417 41.783 1.00 31.77 272 ASN A C 1
ATOM 2237 O O . ASN A 1 272 ? -20.366 -11.911 40.948 1.00 31.77 272 ASN A O 1
ATOM 2241 N N . ILE A 1 273 ? -18.290 -11.385 41.608 1.00 31.89 273 ILE A N 1
ATOM 2242 C CA . ILE A 1 273 ? -17.575 -12.108 40.548 1.00 31.89 273 ILE A CA 1
ATOM 2243 C C . ILE A 1 273 ? -17.328 -13.529 41.062 1.00 31.89 273 ILE A C 1
ATOM 2245 O O . ILE A 1 273 ? -16.475 -13.724 41.929 1.00 31.89 273 ILE A O 1
ATOM 2249 N N . SER A 1 274 ? -18.034 -14.525 40.532 1.00 30.77 274 SER A N 1
ATOM 2250 C CA . SER A 1 274 ? -17.693 -15.937 40.733 1.00 30.77 274 SER A CA 1
ATOM 2251 C C . SER A 1 274 ? -16.630 -16.358 39.712 1.00 30.77 274 SER A C 1
ATOM 2253 O O . SER A 1 274 ? -16.795 -16.203 38.505 1.00 30.77 274 SER A O 1
ATOM 2255 N N . ARG A 1 275 ? -15.499 -16.861 40.216 1.00 29.61 275 ARG A N 1
ATOM 2256 C CA . ARG A 1 275 ? -14.409 -17.463 39.437 1.00 29.61 275 ARG A CA 1
ATOM 2257 C C . ARG A 1 275 ? -14.598 -18.975 39.526 1.00 29.61 275 ARG A C 1
ATOM 2259 O O . ARG A 1 275 ? -14.572 -19.502 40.635 1.00 29.61 275 ARG A O 1
ATOM 2266 N N . TYR A 1 276 ? -14.782 -19.649 38.397 1.00 31.19 276 TYR A N 1
ATOM 2267 C CA . TYR A 1 276 ? -14.735 -21.108 38.348 1.00 31.19 276 TYR A CA 1
ATOM 2268 C C . TYR A 1 276 ? -13.363 -21.544 37.842 1.00 31.19 276 TYR A C 1
ATOM 2270 O O . TYR A 1 276 ? -12.903 -21.088 36.796 1.00 31.19 276 TYR A O 1
ATOM 2278 N N . ASP A 1 277 ? -12.709 -22.377 38.644 1.00 29.66 277 ASP A N 1
ATOM 2279 C CA . ASP A 1 277 ? -11.468 -23.064 38.316 1.00 29.66 277 ASP A CA 1
ATOM 2280 C C . ASP A 1 277 ? -11.845 -24.362 37.595 1.00 29.66 277 ASP A C 1
ATOM 2282 O O . ASP A 1 277 ? -12.589 -25.186 38.137 1.00 29.66 277 ASP A O 1
ATOM 2286 N N . LEU A 1 278 ? -11.402 -24.524 36.348 1.00 31.45 278 LEU A N 1
ATOM 2287 C CA . LEU A 1 278 ? -11.534 -25.797 35.648 1.00 31.45 278 LEU A CA 1
ATOM 2288 C C . LEU A 1 278 ? -10.457 -26.715 36.217 1.00 31.45 278 LEU A C 1
ATOM 2290 O O . LEU A 1 278 ? -9.287 -26.616 35.852 1.00 31.45 278 LEU A O 1
ATOM 2294 N N . GLY A 1 279 ? -10.869 -27.574 37.150 1.00 26.83 279 GLY A N 1
ATOM 2295 C CA . GLY A 1 279 ? -10.007 -28.567 37.770 1.00 26.83 279 GLY A CA 1
ATOM 2296 C C . GLY A 1 279 ? -9.194 -29.331 36.727 1.00 26.83 279 GLY A C 1
ATOM 2297 O O . GLY A 1 279 ? -9.730 -29.925 35.793 1.00 26.83 279 GLY A O 1
ATOM 2298 N N . THR A 1 280 ? -7.877 -29.307 36.908 1.00 38.84 280 THR A N 1
ATOM 2299 C CA . THR A 1 280 ? -6.922 -30.156 36.204 1.00 38.84 280 THR A CA 1
ATOM 2300 C C . THR A 1 280 ? -7.279 -31.615 36.431 1.00 38.84 280 THR A C 1
ATOM 2302 O O . THR A 1 280 ? -7.076 -32.084 37.545 1.00 38.84 280 THR A O 1
ATOM 2305 N N . HIS A 1 281 ? -7.732 -32.348 35.411 1.00 30.09 281 HIS A N 1
ATOM 2306 C CA . HIS A 1 281 ? -7.627 -33.807 35.407 1.00 30.09 281 HIS A CA 1
ATOM 2307 C C . HIS A 1 281 ? -7.697 -34.423 33.994 1.00 30.09 281 HIS A C 1
ATOM 2309 O O . HIS A 1 281 ? -8.635 -34.195 33.240 1.00 30.09 281 HIS A O 1
ATOM 2315 N N . TYR A 1 282 ? -6.683 -35.261 33.737 1.00 29.81 282 TYR A N 1
ATOM 2316 C CA . TYR A 1 282 ? -6.512 -36.288 32.698 1.00 29.81 282 TYR A CA 1
ATOM 2317 C C . TYR A 1 282 ? -6.124 -35.880 31.263 1.00 29.81 282 TYR A C 1
ATOM 2319 O O . TYR A 1 282 ? -6.950 -35.585 30.408 1.00 29.81 282 TYR A O 1
ATOM 2327 N N . LEU A 1 283 ? -4.821 -36.031 30.985 1.00 38.44 283 LEU A N 1
ATOM 2328 C CA . LEU A 1 283 ? -4.310 -36.544 29.706 1.00 38.44 283 LEU A CA 1
ATOM 2329 C C . LEU A 1 283 ? -4.802 -37.989 29.492 1.00 38.44 283 LEU A C 1
ATOM 2331 O O . LEU A 1 283 ? -4.824 -38.754 30.462 1.00 38.44 283 LEU A O 1
ATOM 2335 N N . PRO A 1 284 ? -5.075 -38.403 28.243 1.00 29.41 284 PRO A N 1
ATOM 2336 C CA . PRO A 1 284 ? -4.766 -39.782 27.848 1.00 29.41 284 PRO A CA 1
ATOM 2337 C C . PRO A 1 284 ? -4.105 -39.826 26.433 1.00 29.41 284 PRO A C 1
ATOM 2339 O O . PRO A 1 284 ? -3.830 -38.769 25.865 1.00 29.41 284 PRO A O 1
ATOM 2342 N N . PRO A 1 285 ? -3.709 -40.999 25.896 1.00 31.16 285 PRO A N 1
ATOM 2343 C CA . PRO A 1 285 ? -2.311 -41.418 25.790 1.00 31.16 285 PRO A CA 1
ATOM 2344 C C . PRO A 1 285 ? -1.851 -41.581 24.326 1.00 31.16 285 PRO A C 1
ATOM 2346 O O . PRO A 1 285 ? -2.619 -41.402 23.385 1.00 31.16 285 PRO A O 1
ATOM 2349 N N . GLY A 1 286 ? -0.569 -41.918 24.150 1.00 27.39 286 GLY A N 1
ATOM 2350 C CA . GLY A 1 286 ? 0.091 -42.097 22.856 1.00 27.39 286 GLY A CA 1
ATOM 2351 C C . GLY A 1 286 ? -0.548 -43.125 21.916 1.00 27.39 286 GLY A C 1
ATOM 2352 O O . GLY A 1 286 ? -1.182 -44.090 22.337 1.00 27.39 286 GLY A O 1
ATOM 2353 N N . ILE A 1 287 ? -0.312 -42.907 20.623 1.00 26.81 287 ILE A N 1
ATOM 2354 C CA . ILE A 1 287 ? -0.630 -43.833 19.537 1.00 26.81 287 ILE A CA 1
ATOM 2355 C C . ILE A 1 287 ? 0.619 -44.684 19.276 1.00 26.81 287 ILE A C 1
ATOM 2357 O O . ILE A 1 287 ? 1.656 -44.155 18.875 1.00 26.81 287 ILE A O 1
ATOM 2361 N N . TYR A 1 288 ? 0.510 -45.989 19.526 1.00 31.98 288 TYR A N 1
ATOM 2362 C CA . TYR A 1 288 ? 1.385 -47.019 18.964 1.00 31.98 288 TYR A CA 1
ATOM 2363 C C . TYR A 1 288 ? 0.806 -47.470 17.617 1.00 31.98 288 TYR A C 1
ATOM 2365 O O . TYR A 1 288 ? -0.414 -47.533 17.467 1.00 31.98 288 TYR A O 1
ATOM 2373 N N . PHE A 1 289 ? 1.679 -47.806 16.670 1.00 31.61 289 PHE A N 1
ATOM 2374 C CA . PHE A 1 289 ? 1.326 -48.548 15.462 1.00 31.61 289 PHE A CA 1
ATOM 2375 C C . PHE A 1 289 ? 1.992 -49.929 15.529 1.00 31.61 289 PHE A C 1
ATOM 2377 O O . PHE A 1 289 ? 3.212 -49.986 15.640 1.00 31.61 289 PHE A O 1
ATOM 2384 N N . ASP A 1 290 ? 1.171 -50.975 15.459 1.00 31.12 290 ASP A N 1
ATOM 2385 C CA . ASP A 1 290 ? 1.433 -52.351 14.995 1.00 31.12 290 ASP A CA 1
ATOM 2386 C C . ASP A 1 290 ? 0.083 -52.772 14.357 1.00 31.12 290 ASP A C 1
ATOM 2388 O O . ASP A 1 290 ? -0.963 -52.475 14.942 1.00 31.12 290 ASP A O 1
ATOM 2392 N N . GLU A 1 291 ? -0.054 -53.345 13.160 1.00 34.84 291 GLU A N 1
ATOM 2393 C CA . GLU A 1 291 ? 0.847 -54.035 12.216 1.00 34.84 291 GLU A CA 1
ATOM 2394 C C . GLU A 1 291 ? 0.818 -53.399 10.810 1.00 34.84 291 GLU A C 1
ATOM 2396 O O . GLU A 1 291 ? -0.226 -52.811 10.433 1.00 34.84 291 GLU A O 1
#

pLDDT: mean 74.18, std 26.29, range [26.81, 98.62]

Solvent-accessible surface area (backbone atoms only — not comparable to full-atom values): 17395 Å² total; per-residue (Å²): 133,86,81,80,77,76,63,70,69,59,58,54,52,53,50,54,52,50,50,53,50,50,52,51,52,49,53,51,51,52,31,50,54,52,16,51,51,28,42,53,53,38,69,68,60,75,84,59,87,51,72,83,50,37,58,59,50,50,57,54,33,49,52,25,34,52,52,13,35,75,49,42,75,80,48,28,66,48,32,41,49,51,29,51,52,52,51,53,36,41,75,70,69,41,31,74,87,67,66,63,49,70,68,55,39,51,50,26,32,52,51,15,32,74,60,41,76,73,50,30,67,42,31,40,49,50,11,60,76,31,63,86,52,69,90,60,60,17,55,55,26,34,52,48,13,33,75,61,41,79,63,48,27,68,51,26,47,51,46,14,54,49,26,47,75,70,69,36,56,68,62,12,51,54,25,43,51,51,18,59,71,46,37,91,62,62,67,67,61,53,50,56,52,47,54,70,73,42,70,74,89,54,53,70,48,71,42,84,88,77,75,40,56,38,43,48,54,83,63,77,98,60,81,83,79,83,84,84,65,87,73,73,91,74,92,61,100,64,75,85,47,81,47,62,92,61,95,68,74,75,51,72,45,70,51,94,93,37,84,71,44,79,44,76,78,80,86,71,74,90,86,78,90,83,83,83,79,82,76,90,77,81,86,83,82,87,86,84,90,85,134

Foldseek 3Di:
DDDPPPPCVVVVVVVVVVVVVVVVVVLVVVLVVQLVVLQVVLVPQDQDPDLVVNLVNLVSSLVSLVSSCVSPVLALVSLVVNLVSLVVCVVSVCCVVVVRDLVSSLVSLVSSCVSPVLQLVSLQVNLLSCLPPDPPRSVVSLVSSCVSPVLDLSSLCSQLVSCVVVVVNVSNVLSNLSSLLSDPDDPVVVVVVVCVVPVPDAQWDADPVQRAIEREDADPPDDDDPPPDDDPPRPDPYDHDYDYPDPDDWDWDDDPNHGPDIDHDPDDDDDDDDDDDPDDDDDDDDDDDDD

Mean predicted aligned error: 13.55 Å

Sequence (291 aa):
MKKKIIKGRGLWFLFVTAIVMTLFLSSFVISFLRSEYFYKKSQIESRPYLKSEKLNYYVKVLYYIDKAINSRGDNAEYYAAKADYLLSAADDGLKEELSIDKEEIEYLIKSAIRLNPTNFKYYLKLGWLNKDKEKGIAEGQLLKAAGLNSMEPQVYLFLARYYNRKKDFKSAFHNLMLFFCYSEYSLREQLNRMKEELKEDAPLSFDKKTGCMKYTVIVGDGEFDFKDEGFLHISTPLQPVVYADKPSGEIVLYKDDILCGKFEFRGTGKDNISRYDLGTHYLPPGIYFDE